Protein AF-A0AAN7ZF03-F1 (afdb_monomer)

Organism: NCBI:txid326684

Foldseek 3Di:
DPPLVVVLVVLVVVLVVLVVVLVVLVVVCVVPVPDPVSVVVNVVSVVVSVVSVVVSVVSVVVVVVVVVVVVVVVVVVVVVVVVVVVVVVVVVVVVVVVVVVVVVVVVVVVVVVVVVVVVVVVVVVVVVVVVVVVVVVVVVVVVVVVVVVVVVVVVVVVVVVVVVVVVVVVVVVVVVVVVVVVVVVVVVVVVVVVVVVVVVVVVVVVVVVVVVVVVVVVVVVVVVVVVVVVVVVVVVVVVVVVVVVVVVVVVVVVVVVVVVVVVVVVVVVVVVVPD

Radius of gyration: 109.65 Å; Cα contacts (8 Å, |Δi|>4): 26; chains: 1; bounding box: 181×33×308 Å

Sequence (275 aa):
MPDVSAELAELQAKVAQLQSQLAQARQAIAFNPSQSENDARLVWLKDEHHRAMQRFATQIINLGHDDMISEADRSMEKHRIFHAEAMREADERLAAAQDTIEEHRKFHAAAMKEADERLAMADDSMVEHRKFHVQAMREADERLAAAQGAIEEHRIFHAAAMKEADERLAAADDSMVEHRKFHIQAMREANERLAAAQGAIEEHRKFHAAAMKEADERLAVADDNMVEHRKFHVQAMREADKRLGRADDAIIEHRKFHTAAMNEADKRLANTVLA

Solvent-accessible surface area (backbone atoms only — not comparable to full-atom values): 14506 Å² total; per-residue (Å²): 126,82,60,64,68,59,55,49,52,52,40,52,51,49,37,54,51,38,52,51,52,47,53,52,50,54,53,50,44,75,74,54,79,89,48,73,68,58,55,55,51,49,52,49,45,51,53,52,36,51,51,41,47,52,52,44,54,51,50,53,53,51,51,54,50,53,52,52,51,53,49,50,53,55,48,52,51,53,52,50,52,52,50,52,52,52,50,52,53,50,52,52,52,49,51,53,51,50,52,53,52,50,52,51,50,52,50,52,52,52,53,50,52,54,50,53,52,52,50,52,53,49,52,53,51,51,50,52,53,49,52,52,52,54,50,53,51,51,54,49,52,52,51,50,52,51,52,51,51,54,52,49,54,52,49,53,52,51,53,52,53,51,53,53,49,52,53,51,49,52,54,49,53,53,50,51,54,51,53,51,51,52,50,54,49,54,52,50,53,50,52,51,53,49,51,52,50,50,50,53,51,51,51,53,50,52,52,51,52,52,53,51,51,54,51,52,53,52,49,53,53,51,52,53,51,51,52,51,52,50,52,51,52,52,51,53,49,53,50,49,52,53,51,48,52,52,49,52,50,51,50,51,50,50,48,51,52,50,51,52,52,47,54,49,50,51,51,52,52,56,58,65,75,74,113

Structure (mmCIF, N/CA/C/O backbone):
data_AF-A0AAN7ZF03-F1
#
_entry.id   AF-A0AAN7ZF0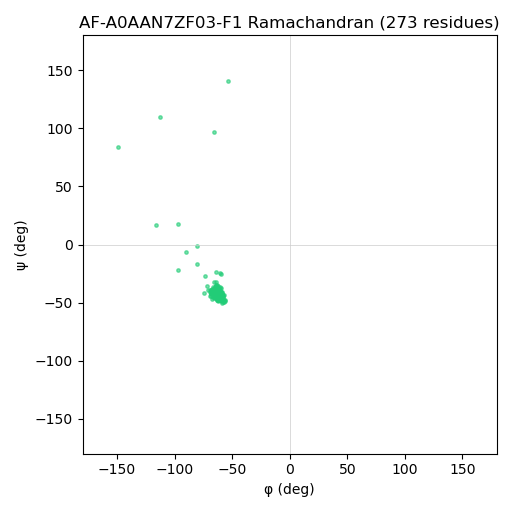3-F1
#
loop_
_atom_site.group_PDB
_atom_site.id
_atom_site.type_symbol
_atom_site.label_atom_id
_atom_site.label_alt_id
_atom_site.label_comp_id
_atom_site.label_asym_id
_atom_site.label_entity_id
_atom_site.label_seq_id
_atom_site.pdbx_PDB_ins_code
_atom_site.Cartn_x
_atom_site.Cartn_y
_atom_site.Cartn_z
_atom_site.occupancy
_atom_site.B_iso_or_equiv
_atom_site.auth_seq_id
_atom_site.auth_comp_id
_atom_site.auth_asym_id
_atom_site.auth_atom_id
_atom_site.pdbx_PDB_model_num
ATOM 1 N N . MET A 1 1 ? 69.363 9.059 -87.373 1.00 44.84 1 MET A N 1
ATOM 2 C CA . MET A 1 1 ? 68.789 8.883 -88.720 1.00 44.84 1 MET A CA 1
ATOM 3 C C . MET A 1 1 ? 69.494 9.873 -89.632 1.00 44.84 1 MET A C 1
ATOM 5 O O . MET A 1 1 ? 69.630 11.011 -89.192 1.00 44.84 1 MET A O 1
ATOM 9 N N . PRO A 1 2 ? 70.031 9.470 -90.798 1.00 50.59 2 PRO A N 1
ATOM 10 C CA . PRO A 1 2 ? 70.464 10.444 -91.801 1.00 50.59 2 PRO A CA 1
ATOM 11 C C . PRO A 1 2 ? 69.287 11.379 -92.098 1.00 50.59 2 PRO A C 1
ATOM 13 O O . PRO A 1 2 ? 68.138 10.942 -92.065 1.00 50.59 2 PRO A O 1
ATOM 16 N N . ASP A 1 3 ? 69.563 12.668 -92.270 1.00 69.25 3 ASP A N 1
ATOM 17 C CA . ASP A 1 3 ? 68.529 13.681 -92.459 1.00 69.25 3 ASP A CA 1
ATOM 18 C C . ASP A 1 3 ? 67.816 13.428 -93.796 1.00 69.25 3 ASP A C 1
ATOM 20 O O . ASP A 1 3 ? 68.314 13.775 -94.865 1.00 69.25 3 ASP A O 1
ATOM 24 N N . VAL A 1 4 ? 66.670 12.748 -93.736 1.00 68.75 4 VAL A N 1
ATOM 25 C CA . VAL A 1 4 ? 65.876 12.331 -94.903 1.00 68.75 4 VAL A CA 1
ATOM 26 C C . VAL A 1 4 ? 65.421 13.556 -95.717 1.00 68.75 4 VAL A C 1
ATOM 28 O O . VAL A 1 4 ? 65.241 13.467 -96.932 1.00 68.75 4 VAL A O 1
ATOM 31 N N . SER A 1 5 ? 65.332 14.729 -95.071 1.00 70.81 5 SER A N 1
ATOM 32 C CA . SER A 1 5 ? 65.124 16.031 -95.717 1.00 70.81 5 SER A CA 1
ATOM 33 C C . SER A 1 5 ? 66.336 16.466 -96.551 1.00 70.81 5 SER A C 1
ATOM 35 O O . SER A 1 5 ? 66.177 16.965 -97.667 1.00 70.81 5 SER A O 1
ATOM 37 N N . ALA A 1 6 ? 67.558 16.221 -96.067 1.00 79.44 6 ALA A N 1
ATOM 38 C CA . ALA A 1 6 ? 68.784 16.506 -96.812 1.00 79.44 6 ALA A CA 1
ATOM 39 C C . ALA A 1 6 ? 68.929 15.600 -98.048 1.00 79.44 6 ALA A C 1
ATOM 41 O O . ALA A 1 6 ? 69.305 16.078 -99.117 1.00 79.44 6 ALA A O 1
ATOM 42 N N . GLU A 1 7 ? 68.558 14.321 -97.937 1.00 81.69 7 GLU A N 1
ATOM 43 C CA . GLU A 1 7 ? 68.554 13.379 -99.067 1.00 81.69 7 GLU A CA 1
ATOM 44 C C . GLU A 1 7 ? 67.484 13.742 -100.118 1.00 81.69 7 GLU A C 1
ATOM 46 O O . GLU A 1 7 ? 67.738 13.690 -101.325 1.00 81.69 7 GLU A O 1
ATOM 51 N N . LEU A 1 8 ? 66.301 14.195 -99.681 1.00 83.69 8 LEU A N 1
ATOM 52 C CA . LEU A 1 8 ? 65.265 14.718 -100.577 1.00 83.69 8 LEU A CA 1
ATOM 53 C C . LEU A 1 8 ? 65.737 15.985 -101.312 1.00 83.69 8 LEU A C 1
ATOM 55 O O . LEU A 1 8 ? 65.521 16.108 -102.521 1.00 83.69 8 LEU A O 1
ATOM 59 N N . ALA A 1 9 ? 66.406 16.903 -100.608 1.00 85.00 9 ALA A N 1
ATOM 60 C CA . ALA A 1 9 ? 66.967 18.119 -101.192 1.00 85.00 9 ALA A CA 1
ATOM 61 C C . ALA A 1 9 ? 68.057 17.809 -102.235 1.00 85.00 9 ALA A C 1
ATOM 63 O O . ALA A 1 9 ? 68.102 18.438 -103.297 1.00 85.00 9 ALA A O 1
ATOM 64 N N . GLU A 1 10 ? 68.894 16.799 -101.983 1.00 88.00 10 GLU A N 1
ATOM 65 C CA . GLU A 1 10 ? 69.904 16.324 -102.934 1.00 88.00 10 GLU A CA 1
ATOM 66 C C . GLU A 1 10 ? 69.262 15.700 -104.186 1.00 88.00 10 GLU A C 1
ATOM 68 O O . GLU A 1 10 ? 69.645 16.018 -105.317 1.00 88.00 10 GLU A O 1
ATOM 73 N N . LEU A 1 11 ? 68.225 14.870 -104.014 1.00 87.88 11 LEU A N 1
ATOM 74 C CA . LEU A 1 11 ? 67.462 14.297 -105.127 1.00 87.88 11 LEU A CA 1
ATOM 75 C C . LEU A 1 11 ? 66.744 15.375 -105.951 1.00 87.88 11 LEU A C 1
ATOM 77 O O . LEU A 1 11 ? 66.758 15.305 -107.182 1.00 87.88 11 LEU A O 1
ATOM 81 N N . GLN A 1 12 ? 66.176 16.395 -105.304 1.00 89.06 12 GLN A N 1
ATOM 82 C CA . GLN A 1 12 ? 65.554 17.537 -105.977 1.00 89.06 12 GLN A CA 1
ATOM 83 C C . GLN A 1 12 ? 66.572 18.312 -106.823 1.00 89.06 12 GLN A C 1
ATOM 85 O O . GLN A 1 12 ? 66.312 18.614 -107.992 1.00 89.06 12 GLN A O 1
ATOM 90 N N . ALA A 1 13 ? 67.750 18.596 -106.259 1.00 88.69 13 ALA A N 1
ATOM 91 C CA . ALA A 1 13 ? 68.836 19.259 -106.972 1.00 88.69 13 ALA A CA 1
ATOM 92 C C . ALA A 1 13 ? 69.308 18.427 -108.177 1.00 88.69 13 ALA A C 1
ATOM 94 O O . ALA A 1 13 ? 69.491 18.966 -109.272 1.00 88.69 13 ALA A O 1
ATOM 95 N N . LYS A 1 14 ? 69.423 17.103 -108.014 1.00 89.62 14 LYS A N 1
ATOM 96 C CA . LYS A 1 14 ? 69.810 16.177 -109.086 1.00 89.62 14 LYS A CA 1
ATOM 97 C C . LYS A 1 14 ? 68.769 16.108 -110.206 1.00 89.62 14 LYS A C 1
ATOM 99 O O . LYS A 1 14 ? 69.134 16.138 -111.382 1.00 89.62 14 LYS A O 1
ATOM 104 N N . VAL A 1 15 ? 67.478 16.063 -109.872 1.00 89.44 15 VAL A N 1
ATOM 105 C CA . VAL A 1 15 ? 66.379 16.130 -110.851 1.00 89.44 15 VAL A CA 1
ATOM 106 C C . VAL A 1 15 ? 66.451 17.431 -111.654 1.00 89.44 15 VAL A C 1
ATOM 108 O O . VAL A 1 15 ? 66.411 17.383 -112.887 1.00 89.44 15 VAL A O 1
ATOM 111 N N . ALA A 1 16 ? 66.622 18.574 -110.980 1.00 88.25 16 ALA A N 1
ATOM 112 C CA . ALA A 1 16 ? 66.722 19.886 -111.621 1.00 88.25 16 ALA A CA 1
ATOM 113 C C . ALA A 1 16 ? 67.960 20.000 -112.531 1.00 88.25 16 ALA A C 1
ATOM 115 O O . ALA A 1 16 ? 67.874 20.510 -113.653 1.00 88.25 16 ALA A O 1
ATOM 116 N N . GLN A 1 17 ? 69.104 19.466 -112.093 1.00 90.56 17 GLN A N 1
ATOM 117 C CA . GLN A 1 17 ? 70.330 19.418 -112.888 1.00 90.56 17 GLN A CA 1
ATOM 118 C C . GLN A 1 17 ? 70.155 18.561 -114.151 1.00 90.56 17 GLN A C 1
ATOM 120 O O . GLN A 1 17 ? 70.493 19.014 -115.246 1.00 90.56 17 GLN A O 1
ATOM 125 N N . LEU A 1 18 ? 69.594 17.353 -114.025 1.00 89.75 18 LEU A N 1
ATOM 126 C CA . LEU A 1 18 ? 69.333 16.460 -115.161 1.00 89.75 18 LEU A CA 1
ATOM 127 C C . LEU A 1 18 ? 68.320 17.064 -116.141 1.00 89.75 18 LEU A C 1
ATOM 129 O O . LEU A 1 18 ? 68.470 16.911 -117.351 1.00 89.75 18 LEU A O 1
ATOM 133 N N . GLN A 1 19 ? 67.325 17.803 -115.645 1.00 89.00 19 GLN A N 1
ATOM 134 C CA . GLN A 1 19 ? 66.365 18.523 -116.482 1.00 89.00 19 GLN A CA 1
ATOM 135 C C . GLN A 1 19 ? 67.037 19.643 -117.294 1.00 89.00 19 GLN A C 1
ATOM 137 O O . GLN A 1 19 ? 66.767 19.787 -118.489 1.00 89.00 19 GLN A O 1
ATOM 142 N N . SER A 1 20 ? 67.957 20.391 -116.677 1.00 87.94 20 SER A N 1
ATOM 143 C CA . SER A 1 20 ? 68.773 21.402 -117.362 1.00 87.94 20 SER A CA 1
ATOM 144 C C . SER A 1 20 ? 69.688 20.774 -118.424 1.00 87.94 20 SER A C 1
ATOM 146 O O . SER A 1 20 ? 69.716 21.222 -119.572 1.00 87.94 20 SER A O 1
ATOM 148 N N . GLN A 1 21 ? 70.359 19.664 -118.094 1.00 86.88 21 GLN A N 1
ATOM 149 C CA . GLN A 1 21 ? 71.203 18.916 -119.035 1.00 86.88 21 GLN A CA 1
ATOM 150 C C . GLN A 1 21 ? 70.402 18.326 -120.205 1.00 86.88 21 GLN A C 1
ATOM 152 O O . GLN A 1 21 ? 70.861 18.366 -121.345 1.00 86.88 21 GLN A O 1
ATOM 157 N N . LEU A 1 22 ? 69.186 17.827 -119.957 1.00 85.94 22 LEU A N 1
ATOM 158 C CA . LEU A 1 22 ? 68.259 17.383 -121.000 1.00 85.94 22 LEU A CA 1
ATOM 159 C C . LEU A 1 22 ? 67.862 18.523 -121.942 1.00 85.94 22 LEU A C 1
ATOM 161 O O . LEU A 1 22 ? 67.807 18.315 -123.154 1.00 85.94 22 LEU A O 1
ATOM 165 N N . ALA A 1 23 ? 67.582 19.717 -121.412 1.00 83.25 23 ALA A N 1
ATOM 166 C CA . ALA A 1 23 ? 67.243 20.884 -122.223 1.00 83.25 23 ALA A CA 1
ATOM 167 C C . ALA A 1 23 ? 68.417 21.307 -123.124 1.00 83.25 23 ALA A C 1
ATOM 169 O O . ALA A 1 23 ? 68.223 21.523 -124.320 1.00 83.25 23 ALA A O 1
ATOM 170 N N . GLN A 1 24 ? 69.636 21.330 -122.577 1.00 83.56 24 GLN A N 1
ATOM 171 C CA . GLN A 1 24 ? 70.860 21.622 -123.330 1.00 83.56 24 GLN A CA 1
ATOM 172 C C . GLN A 1 24 ? 71.151 20.557 -124.399 1.00 83.56 24 GLN A C 1
ATOM 174 O O . GLN A 1 24 ? 71.449 20.897 -125.542 1.00 83.56 24 GLN A O 1
ATOM 179 N N . ALA A 1 25 ? 71.004 19.267 -124.074 1.00 81.25 25 ALA A N 1
ATOM 180 C CA . ALA A 1 25 ? 71.202 18.173 -125.028 1.00 81.25 25 ALA A CA 1
ATOM 181 C C . ALA A 1 25 ? 70.180 18.212 -126.180 1.00 81.25 25 ALA A C 1
ATOM 183 O O . ALA A 1 25 ? 70.544 17.994 -127.335 1.00 81.25 25 ALA A O 1
ATOM 184 N N . ARG A 1 26 ? 68.914 18.559 -125.897 1.00 80.88 26 ARG A N 1
ATOM 185 C CA . ARG A 1 26 ? 67.884 18.775 -126.933 1.00 80.88 26 ARG A CA 1
ATOM 186 C C . ARG A 1 26 ? 68.234 19.941 -127.861 1.00 80.88 26 ARG A C 1
ATOM 188 O O . ARG A 1 26 ? 68.025 19.830 -129.064 1.00 80.88 26 ARG A O 1
ATOM 195 N N . GLN A 1 27 ? 68.780 21.033 -127.323 1.00 78.88 27 GLN A N 1
ATOM 196 C CA . GLN A 1 27 ? 69.243 22.172 -128.124 1.00 78.88 27 GLN A CA 1
ATOM 197 C C . GLN A 1 27 ? 70.458 21.813 -128.994 1.00 78.88 27 GLN A 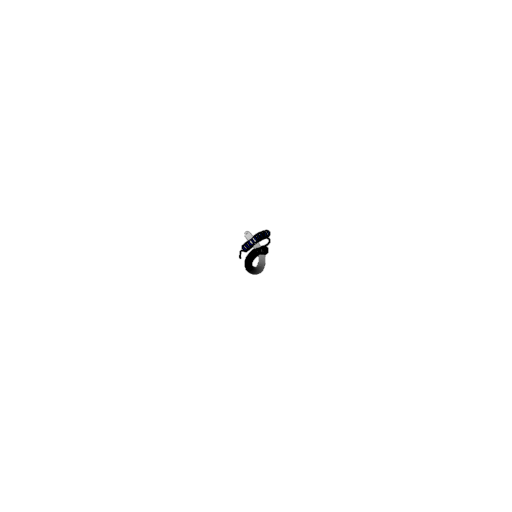C 1
ATOM 199 O O . GLN A 1 27 ? 70.507 22.205 -130.156 1.00 78.88 27 GLN A O 1
ATOM 204 N N . ALA A 1 28 ? 71.403 21.028 -128.468 1.00 72.31 28 ALA A N 1
ATOM 205 C CA . ALA A 1 28 ? 72.584 20.582 -129.209 1.00 72.31 28 ALA A CA 1
ATOM 206 C C . ALA A 1 28 ? 72.229 19.663 -130.396 1.00 72.31 28 ALA A C 1
ATOM 208 O O . ALA A 1 28 ? 72.758 19.843 -131.491 1.00 72.31 28 ALA A O 1
ATOM 209 N N . ILE A 1 29 ? 71.282 18.734 -130.212 1.00 70.69 29 ILE A N 1
ATOM 210 C CA . ILE A 1 29 ? 70.780 17.853 -131.285 1.00 70.69 29 ILE A CA 1
ATOM 211 C C . ILE A 1 29 ? 70.052 18.650 -132.374 1.00 70.69 29 ILE A C 1
ATOM 213 O O . ILE A 1 29 ? 70.214 18.359 -133.556 1.00 70.69 29 ILE A O 1
ATOM 217 N N . ALA A 1 30 ? 69.303 19.694 -131.999 1.00 67.25 30 ALA A N 1
ATOM 218 C CA . ALA A 1 30 ? 68.626 20.570 -132.957 1.00 67.25 30 ALA A CA 1
ATOM 219 C C . ALA A 1 30 ? 69.600 21.345 -133.870 1.00 67.25 30 ALA A C 1
ATOM 221 O O . ALA A 1 30 ? 69.212 21.745 -134.965 1.00 67.25 30 ALA A O 1
ATOM 222 N N . PHE A 1 31 ? 70.850 21.547 -133.437 1.00 63.62 31 PHE A N 1
ATOM 223 C CA . PHE A 1 31 ? 71.873 22.290 -134.180 1.00 63.62 31 PHE A CA 1
ATOM 224 C C . PHE A 1 31 ? 72.833 21.398 -134.986 1.00 63.62 31 PHE A C 1
ATOM 226 O O . PHE A 1 31 ? 73.453 21.889 -135.928 1.00 63.62 31 PHE A O 1
ATOM 233 N N . ASN A 1 32 ? 72.980 20.110 -134.644 1.00 61.69 32 ASN A N 1
ATOM 234 C CA . ASN A 1 32 ? 73.886 19.195 -135.348 1.00 61.69 32 ASN A CA 1
ATOM 235 C C . ASN A 1 32 ? 73.377 17.729 -135.333 1.00 61.69 32 ASN A C 1
ATOM 237 O O . ASN A 1 32 ? 73.773 16.939 -134.471 1.00 61.69 32 ASN A O 1
ATOM 241 N N . PRO A 1 33 ? 72.483 17.351 -136.269 1.00 60.50 33 PRO A N 1
ATOM 242 C CA . PRO A 1 33 ? 71.716 16.103 -136.191 1.00 60.50 33 PRO A CA 1
ATOM 243 C C . PRO A 1 33 ? 72.453 14.827 -136.649 1.00 60.50 33 PRO A C 1
ATOM 245 O O . PRO A 1 33 ? 71.875 13.748 -136.597 1.00 60.50 33 PRO A O 1
ATOM 248 N N . SER A 1 34 ? 73.710 14.896 -137.101 1.00 56.34 34 SER A N 1
ATOM 249 C CA . SER A 1 34 ? 74.420 13.752 -137.708 1.00 56.34 34 SER A CA 1
ATOM 250 C C . SER A 1 34 ? 75.353 12.968 -136.764 1.00 56.34 34 SER A C 1
ATOM 252 O O . SER A 1 34 ? 76.212 12.227 -137.239 1.00 56.34 34 SER A O 1
ATOM 254 N N . GLN A 1 35 ? 75.220 13.109 -135.439 1.00 61.19 35 GLN A N 1
ATOM 255 C CA . GLN A 1 35 ? 76.054 12.399 -134.454 1.00 61.19 35 GLN A CA 1
ATOM 256 C C . GLN A 1 35 ? 75.246 11.377 -133.638 1.00 61.19 35 GLN A C 1
ATOM 258 O O . GLN A 1 35 ? 74.482 11.753 -132.754 1.00 61.19 35 GLN A O 1
ATOM 263 N N . SER A 1 36 ? 75.488 10.079 -133.869 1.00 59.44 36 SER A N 1
ATOM 264 C CA . SER A 1 36 ? 74.856 8.977 -133.110 1.00 59.44 36 SER A CA 1
ATOM 265 C C . SER A 1 36 ? 75.146 9.015 -131.599 1.00 59.44 36 SER A C 1
ATOM 267 O O . SER A 1 36 ? 74.338 8.559 -130.790 1.00 59.44 36 SER A O 1
ATOM 269 N N . GLU A 1 37 ? 76.269 9.620 -131.198 1.00 62.50 37 GLU A N 1
ATOM 270 C CA . GLU A 1 37 ? 76.637 9.823 -129.792 1.00 62.50 37 GLU A CA 1
ATOM 271 C C . GLU A 1 37 ? 75.680 10.782 -129.066 1.00 62.50 37 GLU A C 1
ATOM 273 O O . GLU A 1 37 ? 75.410 10.601 -127.875 1.00 62.50 37 GLU A O 1
ATOM 278 N N . ASN A 1 38 ? 75.113 11.768 -129.773 1.00 69.19 38 ASN A N 1
ATOM 279 C CA . ASN A 1 38 ? 74.166 12.712 -129.178 1.00 69.19 38 ASN A CA 1
ATOM 280 C C . ASN A 1 38 ? 72.815 12.042 -128.887 1.00 69.19 38 ASN A C 1
ATOM 282 O O . ASN A 1 38 ? 72.218 12.305 -127.839 1.00 69.19 38 ASN A O 1
ATOM 286 N N . ASP A 1 39 ? 72.379 11.112 -129.739 1.00 71.31 39 ASP A N 1
ATOM 287 C CA . ASP A 1 39 ? 71.146 10.347 -129.532 1.00 71.31 39 ASP A CA 1
ATOM 288 C C . ASP A 1 39 ? 71.263 9.381 -128.345 1.00 71.31 39 ASP A C 1
ATOM 290 O O . ASP A 1 39 ? 70.381 9.351 -127.481 1.00 71.31 39 ASP A O 1
ATOM 294 N N . ALA A 1 40 ? 72.380 8.653 -128.229 1.00 78.19 40 ALA A N 1
ATOM 295 C CA . ALA A 1 40 ? 72.634 7.762 -127.093 1.00 78.19 40 ALA A CA 1
ATOM 296 C C . ALA A 1 40 ? 72.691 8.530 -125.759 1.00 78.19 40 ALA A C 1
ATOM 298 O O . ALA A 1 40 ? 72.112 8.101 -124.755 1.00 78.19 40 ALA A O 1
ATOM 299 N N . ARG A 1 41 ? 73.327 9.710 -125.756 1.00 80.62 41 ARG A N 1
ATOM 300 C CA . ARG A 1 41 ? 73.392 10.590 -124.581 1.00 80.62 41 ARG A CA 1
ATOM 301 C C . ARG A 1 41 ? 72.017 11.127 -124.188 1.00 80.62 41 ARG A C 1
ATOM 303 O O . ARG A 1 41 ? 71.722 11.216 -122.996 1.00 80.62 41 ARG A O 1
ATOM 310 N N . LEU A 1 42 ? 71.165 11.463 -125.158 1.00 81.88 42 LEU A N 1
ATOM 311 C CA . LEU A 1 42 ? 69.802 11.924 -124.893 1.00 81.88 42 LEU A CA 1
ATOM 312 C C . LEU A 1 42 ? 68.927 10.813 -124.298 1.00 81.88 42 LEU A C 1
ATOM 314 O O . LEU A 1 42 ? 68.157 11.088 -123.377 1.00 81.88 42 LEU A O 1
ATOM 318 N N . VAL A 1 43 ? 69.034 9.581 -124.803 1.00 84.44 43 VAL A N 1
ATOM 319 C CA . VAL A 1 43 ? 68.308 8.420 -124.257 1.00 84.44 43 VAL A CA 1
ATOM 320 C C . VAL A 1 43 ? 68.743 8.151 -122.817 1.00 84.44 43 VAL A C 1
ATOM 322 O O . VAL A 1 43 ? 67.892 8.078 -121.934 1.00 84.44 43 VAL A O 1
ATOM 325 N N . TRP A 1 44 ? 70.052 8.125 -122.550 1.00 89.00 44 TRP A N 1
ATOM 326 C CA . TRP A 1 44 ? 70.570 7.933 -121.193 1.00 89.00 44 TRP A CA 1
ATOM 327 C C . TRP A 1 44 ? 70.111 9.036 -120.229 1.00 89.00 44 TRP A C 1
ATOM 329 O O . TRP A 1 44 ? 69.643 8.741 -119.133 1.00 89.00 44 TRP A O 1
ATOM 339 N N . LEU A 1 45 ? 70.173 10.307 -120.646 1.00 87.38 45 LEU A N 1
ATOM 340 C CA . LEU A 1 45 ? 69.706 11.434 -119.831 1.00 87.38 45 LEU A CA 1
ATOM 341 C C . LEU A 1 45 ? 68.201 11.355 -119.533 1.00 87.38 45 LEU A C 1
ATOM 343 O O . LEU A 1 45 ? 67.779 11.739 -118.444 1.00 87.38 45 LEU A O 1
ATOM 347 N N . LYS A 1 46 ? 67.381 10.867 -120.477 1.00 86.06 46 LYS A N 1
ATOM 348 C CA . LYS A 1 46 ? 65.939 10.666 -120.259 1.00 86.06 46 LYS A CA 1
ATOM 349 C C . LYS A 1 46 ? 65.687 9.559 -119.242 1.00 86.06 46 LYS A C 1
ATOM 351 O O . LYS A 1 46 ? 64.897 9.773 -118.324 1.00 86.06 46 LYS A O 1
ATOM 356 N N . ASP A 1 47 ? 66.370 8.428 -119.381 1.00 89.00 47 ASP A N 1
ATOM 357 C CA . ASP A 1 47 ? 66.240 7.297 -118.461 1.00 89.00 47 ASP A CA 1
ATOM 358 C C . ASP A 1 47 ? 66.720 7.661 -117.054 1.00 89.00 47 ASP A C 1
ATOM 360 O O . ASP A 1 47 ? 66.039 7.368 -116.071 1.00 89.00 47 ASP A O 1
ATOM 364 N N . GLU A 1 48 ? 67.855 8.354 -116.936 1.00 90.31 48 GLU A N 1
ATOM 365 C CA . GLU A 1 48 ? 68.403 8.765 -115.643 1.00 90.31 48 GLU A CA 1
ATOM 366 C C . GLU A 1 48 ? 67.540 9.849 -114.981 1.00 90.31 48 GLU A C 1
ATOM 368 O O . GLU A 1 48 ? 67.278 9.775 -113.781 1.00 90.31 48 GLU A O 1
ATOM 373 N N . HIS A 1 49 ? 67.013 10.810 -115.750 1.00 89.31 49 HIS A N 1
ATOM 374 C CA . HIS A 1 49 ? 66.037 11.774 -115.236 1.00 89.31 49 HIS A CA 1
ATOM 375 C C . HIS A 1 49 ? 64.750 11.082 -114.773 1.00 89.31 49 HIS A C 1
ATOM 377 O O . HIS A 1 49 ? 64.232 11.406 -113.706 1.00 89.31 49 HIS A O 1
ATOM 383 N N . HIS A 1 50 ? 64.257 10.094 -115.524 1.00 88.69 50 HIS A N 1
ATOM 384 C CA . HIS A 1 50 ? 63.078 9.326 -115.136 1.00 88.69 50 HIS A CA 1
ATOM 385 C C . HIS A 1 50 ? 63.315 8.528 -113.846 1.00 88.69 50 HIS A C 1
ATOM 387 O O . HIS A 1 50 ? 62.491 8.581 -112.934 1.00 88.69 50 HIS A O 1
ATOM 393 N N . ARG A 1 51 ? 64.468 7.858 -113.711 1.00 89.56 51 ARG A N 1
ATOM 394 C CA . ARG A 1 51 ? 64.859 7.154 -112.477 1.00 89.56 51 ARG A CA 1
ATOM 395 C C . ARG A 1 51 ? 65.008 8.107 -111.293 1.00 89.56 51 ARG A C 1
ATOM 397 O O . ARG A 1 51 ? 64.548 7.788 -110.200 1.00 89.56 51 ARG A O 1
ATOM 404 N N . ALA A 1 52 ? 65.625 9.271 -111.497 1.00 87.56 52 ALA A N 1
ATOM 405 C CA . ALA A 1 52 ? 65.769 10.286 -110.458 1.00 87.56 52 ALA A CA 1
ATOM 406 C C . ALA A 1 52 ? 64.401 10.819 -109.999 1.00 87.56 52 ALA A C 1
ATOM 408 O O . ALA A 1 52 ? 64.155 10.906 -108.800 1.00 87.56 52 ALA A O 1
ATOM 409 N N . MET A 1 53 ? 63.484 11.080 -110.936 1.00 87.81 53 MET A N 1
ATOM 410 C CA . MET A 1 53 ? 62.104 11.481 -110.643 1.00 87.81 53 MET A CA 1
ATOM 411 C C . MET A 1 53 ? 61.326 10.405 -109.880 1.00 87.81 53 MET A C 1
ATOM 413 O O . MET A 1 53 ? 60.633 10.725 -108.920 1.00 87.81 53 MET A O 1
ATOM 417 N N . GLN A 1 54 ? 61.453 9.130 -110.263 1.00 89.12 54 GLN A N 1
ATOM 418 C CA . GLN A 1 54 ? 60.809 8.024 -109.545 1.00 89.12 54 GLN A CA 1
ATOM 419 C C . GLN A 1 54 ? 61.329 7.890 -108.109 1.00 89.12 54 GLN A C 1
ATOM 421 O O . GLN A 1 54 ? 60.538 7.708 -107.182 1.00 89.12 54 GLN A O 1
ATOM 426 N N . ARG A 1 55 ? 62.647 8.018 -107.907 1.00 87.81 55 ARG A N 1
ATOM 427 C CA . ARG A 1 55 ? 63.249 8.007 -106.565 1.00 87.81 55 ARG A CA 1
ATOM 428 C C . ARG A 1 55 ? 62.773 9.187 -105.729 1.00 87.81 55 ARG A C 1
ATOM 430 O O . ARG A 1 55 ? 62.359 8.984 -104.597 1.00 87.81 55 ARG A O 1
ATOM 437 N N . PHE A 1 56 ? 62.754 10.387 -106.307 1.00 86.69 56 PHE A N 1
ATOM 438 C CA . PHE A 1 56 ? 62.239 11.584 -105.647 1.00 86.69 56 PHE A CA 1
ATOM 439 C C . PHE A 1 56 ? 60.764 11.426 -105.238 1.00 86.69 56 PHE A C 1
ATOM 441 O O . PHE A 1 56 ? 60.419 11.669 -104.086 1.00 86.69 56 PHE A O 1
ATOM 448 N N . ALA A 1 57 ? 59.906 10.928 -106.134 1.00 85.81 57 ALA A N 1
ATOM 449 C CA . ALA A 1 57 ? 58.495 10.676 -105.835 1.00 85.81 57 ALA A CA 1
ATOM 450 C C . ALA A 1 57 ? 58.302 9.625 -104.728 1.00 85.81 57 ALA A C 1
ATOM 452 O O . ALA A 1 57 ? 57.474 9.809 -103.839 1.00 85.81 57 ALA A O 1
ATOM 453 N N . THR A 1 58 ? 59.092 8.549 -104.747 1.00 87.00 58 THR A N 1
ATOM 454 C CA . THR A 1 58 ? 59.051 7.507 -103.706 1.00 87.00 58 THR A CA 1
ATOM 455 C C . THR A 1 58 ? 59.491 8.064 -102.352 1.00 87.00 58 THR A C 1
ATOM 457 O O . THR A 1 58 ? 58.859 7.781 -101.339 1.00 87.00 58 THR A O 1
ATOM 460 N N . GLN A 1 59 ? 60.525 8.909 -102.335 1.00 85.00 59 GLN A N 1
ATOM 461 C CA . GLN A 1 59 ? 61.025 9.527 -101.109 1.00 85.00 59 GLN A CA 1
ATOM 462 C C . GLN A 1 59 ? 60.000 10.479 -100.480 1.00 85.00 59 GLN A C 1
ATOM 464 O O . GLN A 1 59 ? 59.833 10.468 -99.265 1.00 85.00 59 GLN A O 1
ATOM 469 N N . ILE A 1 60 ? 59.266 11.249 -101.294 1.00 84.19 60 ILE A N 1
ATOM 470 C CA . ILE A 1 60 ? 58.158 12.095 -100.815 1.00 84.19 60 ILE A CA 1
ATOM 471 C C . ILE A 1 60 ? 57.061 11.247 -100.163 1.00 84.19 60 ILE A C 1
ATOM 473 O O . ILE A 1 60 ? 56.566 11.600 -99.096 1.00 84.19 60 ILE A O 1
ATOM 477 N N . ILE A 1 61 ? 56.682 10.128 -100.788 1.00 85.38 61 ILE A N 1
ATOM 478 C CA . ILE A 1 61 ? 55.653 9.225 -100.251 1.00 85.38 61 ILE A CA 1
ATOM 479 C C . ILE A 1 61 ? 56.109 8.614 -98.920 1.00 85.38 61 ILE A C 1
ATOM 481 O O . ILE A 1 61 ? 55.333 8.584 -97.968 1.00 85.38 61 ILE A O 1
ATOM 485 N N . ASN A 1 62 ? 57.364 8.168 -98.834 1.00 85.69 62 ASN A N 1
ATOM 486 C CA . ASN A 1 62 ? 57.920 7.592 -97.610 1.00 85.69 62 ASN A CA 1
ATOM 487 C C . ASN A 1 62 ? 57.976 8.615 -96.469 1.00 85.69 62 ASN A C 1
ATOM 489 O O . ASN A 1 62 ? 57.535 8.300 -95.371 1.00 85.69 62 ASN A O 1
ATOM 493 N N . LEU A 1 63 ? 58.416 9.848 -96.741 1.00 84.31 63 LEU A N 1
ATOM 494 C CA . LEU A 1 63 ? 58.385 10.941 -95.763 1.00 84.31 63 LEU A CA 1
ATOM 495 C C . LEU A 1 63 ? 56.962 11.222 -95.261 1.00 84.31 63 LEU A C 1
ATOM 497 O O . LEU A 1 63 ? 56.752 11.357 -94.061 1.00 84.31 63 LEU A O 1
ATOM 501 N N . GLY A 1 64 ? 55.973 11.237 -96.161 1.00 85.38 64 GLY A N 1
ATOM 502 C CA . GLY A 1 64 ? 54.568 11.393 -95.779 1.00 85.38 64 GLY A CA 1
ATOM 503 C C . GLY A 1 64 ? 54.057 10.258 -94.883 1.00 85.38 64 GLY A C 1
ATOM 504 O O . GLY A 1 64 ? 53.321 10.512 -93.932 1.00 85.38 64 GLY A O 1
ATOM 505 N N . HIS A 1 65 ? 54.465 9.012 -95.142 1.00 86.81 65 HIS A N 1
ATOM 506 C CA . HIS A 1 65 ? 54.133 7.881 -94.272 1.00 86.81 65 HIS A CA 1
ATOM 507 C C . HIS A 1 65 ? 54.841 7.958 -92.915 1.00 86.81 65 HIS A C 1
ATOM 509 O O . HIS A 1 65 ? 54.197 7.721 -91.895 1.00 86.81 65 HIS A O 1
ATOM 515 N N . ASP A 1 66 ? 56.125 8.317 -92.884 1.00 86.19 66 ASP A N 1
ATOM 516 C CA . ASP A 1 66 ? 56.900 8.450 -91.647 1.00 86.19 66 ASP A CA 1
ATOM 517 C C . ASP A 1 66 ? 56.343 9.570 -90.751 1.00 86.19 66 ASP A C 1
ATOM 519 O O . ASP A 1 66 ? 56.228 9.392 -89.534 1.00 86.19 66 ASP A O 1
ATOM 523 N N . ASP A 1 67 ? 55.917 10.692 -91.343 1.00 87.06 67 ASP A N 1
ATOM 524 C CA . ASP A 1 67 ? 55.243 11.785 -90.635 1.00 87.06 67 ASP A CA 1
ATOM 525 C C . ASP A 1 67 ? 53.895 11.332 -90.052 1.00 87.06 67 ASP A C 1
ATOM 527 O O . ASP A 1 67 ? 53.610 11.585 -88.876 1.00 87.06 67 ASP A O 1
ATOM 531 N N . MET A 1 68 ? 53.088 10.605 -90.836 1.00 86.38 68 MET A N 1
ATOM 532 C CA . MET A 1 68 ? 51.804 10.055 -90.381 1.00 86.38 68 MET A CA 1
ATOM 533 C C . MET A 1 68 ? 51.972 9.037 -89.247 1.00 86.38 68 MET A C 1
ATOM 535 O O 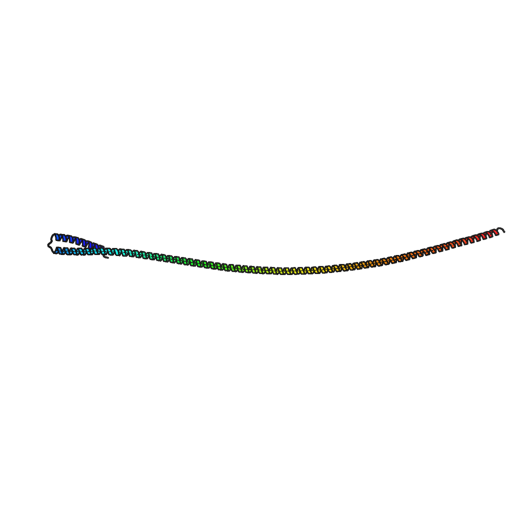. MET A 1 68 ? 51.226 9.083 -88.268 1.00 86.38 68 MET A O 1
ATOM 539 N N . ILE A 1 69 ? 52.952 8.133 -89.347 1.00 89.75 69 ILE A N 1
ATOM 540 C CA . ILE A 1 69 ? 53.271 7.161 -88.290 1.00 89.75 69 ILE A CA 1
ATOM 541 C C . ILE A 1 69 ? 53.725 7.902 -87.028 1.00 89.75 69 ILE A C 1
ATOM 543 O O . ILE A 1 69 ? 53.223 7.633 -85.939 1.00 89.75 69 ILE A O 1
ATOM 547 N N . SER A 1 70 ? 54.591 8.907 -87.174 1.00 89.62 70 SER A N 1
ATOM 548 C CA . SER A 1 70 ? 55.079 9.716 -86.051 1.00 89.62 70 SER A CA 1
ATOM 549 C C . SER A 1 70 ? 53.970 10.523 -85.365 1.00 89.62 70 SER A C 1
ATOM 551 O O . SER A 1 70 ? 54.041 10.805 -84.165 1.00 89.62 70 SER A O 1
ATOM 553 N N . GLU A 1 71 ? 52.949 10.964 -86.099 1.00 91.00 71 GLU A N 1
ATOM 554 C CA . GLU A 1 71 ? 51.770 11.614 -85.521 1.00 91.00 71 GLU A CA 1
ATOM 555 C C . GLU A 1 71 ? 50.846 10.611 -84.818 1.00 91.00 71 GLU A C 1
ATOM 557 O O . GLU A 1 71 ? 50.389 10.883 -83.703 1.00 91.00 71 GLU A O 1
ATOM 562 N N . ALA A 1 72 ? 50.634 9.434 -85.412 1.00 91.00 72 ALA A N 1
ATOM 563 C CA . ALA A 1 72 ? 49.869 8.353 -84.800 1.00 91.00 72 ALA A CA 1
ATOM 564 C C . ALA A 1 72 ? 50.508 7.881 -83.484 1.00 91.00 72 ALA A C 1
ATOM 566 O O . ALA A 1 72 ? 49.808 7.785 -82.476 1.00 91.00 72 ALA A O 1
ATOM 567 N N . ASP A 1 73 ? 51.828 7.688 -83.450 1.00 93.25 73 ASP A N 1
ATOM 568 C CA . ASP A 1 73 ? 52.566 7.303 -82.242 1.00 93.25 73 ASP A CA 1
ATOM 569 C C . ASP A 1 73 ? 52.463 8.373 -81.149 1.00 93.25 73 ASP A C 1
ATOM 571 O O . ASP A 1 73 ? 52.177 8.059 -79.992 1.00 93.25 73 ASP A O 1
ATOM 575 N N . ARG A 1 74 ? 52.598 9.659 -81.507 1.00 93.31 74 ARG A N 1
ATOM 576 C CA . ARG A 1 74 ? 52.395 10.772 -80.561 1.00 93.31 74 ARG A CA 1
ATOM 577 C C . ARG A 1 74 ? 50.966 10.823 -80.024 1.00 93.31 74 ARG A C 1
ATOM 579 O O . ARG A 1 74 ? 50.771 11.148 -78.853 1.00 93.31 74 ARG A O 1
ATOM 586 N N . SER A 1 75 ? 49.968 10.536 -80.856 1.00 92.75 75 SER A N 1
ATOM 587 C CA . SER A 1 75 ? 48.564 10.494 -80.434 1.00 92.75 75 SER A CA 1
ATOM 588 C C . SER A 1 75 ? 48.299 9.305 -79.505 1.00 92.75 75 SER A C 1
ATOM 590 O O . SER A 1 75 ? 47.712 9.470 -78.436 1.00 92.75 75 SER A O 1
ATOM 592 N N . MET A 1 76 ? 48.816 8.122 -79.845 1.00 94.31 76 MET A N 1
ATOM 593 C CA . MET A 1 76 ? 48.718 6.921 -79.012 1.00 94.31 76 MET A CA 1
ATOM 594 C C . MET A 1 76 ? 49.401 7.101 -77.658 1.00 94.31 76 MET A C 1
ATOM 596 O O . MET A 1 76 ? 48.848 6.683 -76.641 1.00 94.31 76 MET A O 1
ATOM 600 N N . GLU A 1 77 ? 50.556 7.764 -77.617 1.00 94.44 77 GLU A N 1
ATOM 601 C CA . GLU A 1 77 ? 51.238 8.067 -76.360 1.00 94.44 77 GLU A CA 1
ATOM 602 C C . GLU A 1 77 ? 50.410 9.012 -75.480 1.00 94.44 77 GLU A C 1
ATOM 604 O O . GLU A 1 77 ? 50.217 8.746 -74.295 1.00 94.44 77 GLU A O 1
ATOM 609 N N . LYS A 1 78 ? 49.800 10.054 -76.062 1.00 93.94 78 LYS A N 1
ATOM 610 C CA . LYS A 1 78 ? 48.857 10.917 -75.330 1.00 93.94 78 LYS A CA 1
ATOM 611 C C . LYS A 1 78 ? 47.662 10.132 -74.786 1.00 93.94 78 LYS A C 1
ATOM 613 O O . LYS A 1 78 ? 47.271 10.339 -73.640 1.00 93.94 78 LYS A O 1
ATOM 618 N N . HIS A 1 79 ? 47.094 9.221 -75.577 1.00 93.62 79 HIS A N 1
ATOM 619 C CA . HIS A 1 79 ? 45.988 8.372 -75.131 1.00 93.62 79 HIS A CA 1
ATOM 620 C C . HIS A 1 79 ? 46.390 7.431 -73.991 1.00 93.62 79 HIS A C 1
ATOM 622 O O . HIS A 1 79 ? 45.602 7.248 -73.060 1.00 93.62 79 HIS A O 1
ATOM 628 N N . ARG A 1 80 ? 47.606 6.871 -74.034 1.00 95.12 80 ARG A N 1
ATOM 629 C CA . ARG A 1 80 ? 48.161 6.042 -72.954 1.00 95.12 80 ARG A CA 1
ATOM 630 C C . ARG A 1 80 ? 48.335 6.834 -71.667 1.00 95.12 80 ARG A C 1
ATOM 632 O O . ARG A 1 80 ? 47.888 6.361 -70.628 1.00 95.12 80 ARG A O 1
ATOM 639 N N . ILE A 1 81 ? 48.920 8.030 -71.743 1.00 95.56 81 ILE A N 1
ATOM 640 C CA . ILE A 1 81 ? 49.086 8.916 -70.583 1.00 95.56 81 ILE A CA 1
ATOM 641 C C . ILE A 1 81 ? 47.719 9.255 -69.983 1.00 95.56 81 ILE A C 1
ATOM 643 O O . ILE A 1 81 ? 47.514 9.052 -68.791 1.00 95.56 81 ILE A O 1
ATOM 647 N N . PHE A 1 82 ? 46.751 9.656 -70.813 1.00 95.25 82 PHE A N 1
ATOM 648 C CA . PHE A 1 82 ? 45.391 9.947 -70.353 1.00 95.25 82 PHE A CA 1
ATOM 649 C C . PHE A 1 82 ? 44.733 8.743 -69.659 1.00 95.25 82 PHE A C 1
ATOM 651 O O . PHE A 1 82 ? 44.137 8.893 -68.597 1.00 95.25 82 PHE A O 1
ATOM 658 N N . HIS A 1 83 ? 44.852 7.536 -70.228 1.00 94.62 83 HIS A N 1
ATOM 659 C CA . HIS A 1 83 ? 44.301 6.328 -69.602 1.00 94.62 83 HIS A CA 1
ATOM 660 C C . HIS A 1 83 ? 45.004 5.992 -68.285 1.00 94.62 83 HIS A C 1
ATOM 662 O O . HIS A 1 83 ? 44.335 5.623 -67.324 1.00 94.62 83 HIS A O 1
ATOM 668 N N . ALA A 1 84 ? 46.329 6.134 -68.217 1.00 94.56 84 ALA A N 1
ATOM 669 C CA . ALA A 1 84 ? 47.085 5.894 -66.993 1.00 94.56 84 ALA A CA 1
ATOM 670 C C . ALA A 1 84 ? 46.693 6.885 -65.883 1.00 94.56 84 ALA A C 1
ATOM 672 O O . ALA A 1 84 ? 46.490 6.479 -64.741 1.00 94.56 84 ALA A O 1
ATOM 673 N N . GLU A 1 85 ? 46.526 8.166 -66.220 1.00 95.56 85 GLU A N 1
ATOM 674 C CA . GLU A 1 85 ? 46.066 9.190 -65.280 1.00 95.56 85 GLU A CA 1
ATOM 675 C C . GLU A 1 85 ? 44.630 8.938 -64.808 1.00 95.56 85 GLU A C 1
ATOM 677 O O . GLU A 1 85 ? 44.370 9.018 -63.608 1.00 95.56 85 GLU A O 1
ATOM 682 N N . ALA A 1 86 ? 43.721 8.571 -65.716 1.00 94.50 86 ALA A N 1
ATOM 683 C CA . ALA A 1 86 ? 42.337 8.247 -65.374 1.00 94.50 86 ALA A CA 1
ATOM 684 C C . ALA A 1 86 ? 42.235 7.010 -64.465 1.00 94.50 86 ALA A C 1
ATOM 686 O O . ALA A 1 86 ? 41.457 7.010 -63.513 1.00 94.50 86 ALA A O 1
ATOM 687 N N . MET A 1 87 ? 43.040 5.973 -64.723 1.00 96.00 87 MET A N 1
ATOM 688 C CA . MET A 1 87 ? 43.109 4.786 -63.863 1.00 96.00 87 MET A CA 1
ATOM 689 C C . MET A 1 87 ? 43.659 5.132 -62.478 1.00 96.00 87 MET A C 1
ATOM 691 O O . MET A 1 87 ? 43.060 4.743 -61.481 1.00 96.00 87 MET A O 1
ATOM 695 N N . ARG A 1 88 ? 44.732 5.933 -62.401 1.00 95.94 88 ARG A N 1
ATOM 696 C CA . ARG A 1 88 ? 45.276 6.402 -61.118 1.00 95.94 88 ARG A CA 1
ATOM 697 C C . ARG A 1 88 ? 44.239 7.200 -60.323 1.00 95.94 88 ARG A C 1
ATOM 699 O O . ARG A 1 88 ? 44.090 6.981 -59.127 1.00 95.94 88 ARG A O 1
ATOM 706 N N . GLU A 1 89 ? 43.508 8.104 -60.973 1.00 95.69 89 GLU A N 1
ATOM 707 C CA . GLU A 1 89 ? 42.452 8.882 -60.315 1.00 95.69 89 GLU A CA 1
ATOM 708 C C . GLU A 1 89 ? 41.293 7.984 -59.840 1.00 95.69 89 GLU A C 1
ATOM 710 O O . GLU A 1 89 ? 40.729 8.206 -58.767 1.00 95.69 89 GLU A O 1
ATOM 715 N N . ALA A 1 90 ? 40.935 6.954 -60.612 1.00 94.44 90 ALA A N 1
ATOM 716 C CA . ALA A 1 90 ? 39.932 5.974 -60.207 1.00 94.44 90 ALA A CA 1
ATOM 717 C C . ALA A 1 90 ? 40.385 5.167 -58.979 1.00 94.44 90 ALA A C 1
ATOM 719 O O . ALA A 1 90 ? 39.598 5.005 -58.046 1.00 94.44 90 ALA A O 1
ATOM 720 N N . ASP A 1 91 ? 41.644 4.730 -58.945 1.00 95.69 91 ASP A N 1
ATOM 721 C CA . ASP A 1 91 ? 42.225 4.016 -57.805 1.00 95.69 91 ASP A CA 1
ATOM 722 C C . ASP A 1 91 ? 42.273 4.903 -56.549 1.00 95.69 91 ASP A C 1
ATOM 724 O O . ASP A 1 91 ? 41.889 4.462 -55.466 1.00 95.69 91 ASP A O 1
ATOM 728 N N . GLU A 1 92 ? 42.648 6.179 -56.686 1.00 95.62 92 GLU A N 1
ATOM 729 C CA . GLU A 1 92 ? 42.632 7.154 -55.584 1.00 95.62 92 GLU A CA 1
ATOM 730 C C . GLU A 1 92 ? 41.215 7.388 -55.042 1.00 95.62 92 GLU A C 1
ATOM 732 O O . GLU A 1 92 ? 41.005 7.417 -53.827 1.00 95.62 92 GLU A O 1
ATOM 737 N N . ARG A 1 93 ? 40.216 7.497 -55.927 1.00 94.81 93 ARG A N 1
ATOM 738 C CA . ARG A 1 93 ? 38.804 7.605 -55.527 1.00 94.81 93 ARG A CA 1
ATOM 739 C C . ARG A 1 93 ? 38.302 6.342 -54.832 1.00 94.81 93 ARG A C 1
ATOM 741 O O . ARG A 1 93 ? 37.538 6.450 -53.875 1.00 94.81 93 ARG A O 1
ATOM 748 N N . LEU A 1 94 ? 38.706 5.162 -55.301 1.00 94.94 94 LEU A N 1
ATOM 749 C CA . LEU A 1 94 ? 38.349 3.888 -54.676 1.00 94.94 94 LEU A CA 1
ATOM 750 C C . LEU A 1 94 ? 38.967 3.757 -53.283 1.00 94.94 94 LEU A C 1
ATOM 752 O O . LEU A 1 94 ? 38.257 3.367 -52.358 1.00 94.94 94 LEU A O 1
ATOM 756 N N . ALA A 1 95 ? 40.238 4.127 -53.118 1.00 94.75 95 ALA A N 1
ATOM 757 C CA . ALA A 1 95 ? 40.905 4.137 -51.819 1.00 94.75 95 ALA A CA 1
ATOM 758 C C . ALA A 1 95 ? 40.204 5.095 -50.841 1.00 94.75 95 ALA A C 1
ATOM 760 O O . ALA A 1 95 ? 39.821 4.685 -49.748 1.00 94.75 95 ALA A O 1
ATOM 761 N N . ALA A 1 96 ? 39.908 6.326 -51.270 1.00 93.50 96 ALA A N 1
ATOM 762 C CA . ALA A 1 96 ? 39.165 7.281 -50.447 1.00 93.50 96 ALA A CA 1
ATOM 763 C C . ALA A 1 96 ? 37.762 6.762 -50.072 1.00 93.50 96 ALA A C 1
ATOM 765 O O . ALA A 1 96 ? 37.318 6.909 -48.935 1.00 93.50 96 ALA A O 1
ATOM 766 N N . ALA A 1 97 ? 37.058 6.110 -51.003 1.00 92.69 97 ALA A N 1
ATOM 767 C CA . ALA A 1 97 ? 35.767 5.493 -50.710 1.00 92.69 97 ALA A CA 1
ATOM 768 C C . ALA A 1 97 ? 35.897 4.352 -49.685 1.00 92.69 97 ALA A C 1
ATOM 770 O O . ALA A 1 97 ? 35.067 4.244 -48.783 1.00 92.69 97 ALA A O 1
ATOM 771 N N . GLN A 1 98 ? 36.940 3.525 -49.775 1.00 94.44 98 GLN A N 1
ATOM 772 C CA . GLN A 1 98 ? 37.207 2.471 -48.794 1.00 94.44 98 GLN A CA 1
ATOM 773 C C . GLN A 1 98 ? 37.483 3.044 -47.402 1.00 94.44 98 GLN A C 1
ATOM 775 O O . GLN A 1 98 ? 36.871 2.573 -46.441 1.00 94.44 98 GLN A O 1
ATOM 780 N N . ASP A 1 99 ? 38.298 4.095 -47.307 1.00 94.44 99 ASP A N 1
ATOM 781 C CA . ASP A 1 99 ? 38.581 4.780 -46.043 1.00 94.44 99 ASP A CA 1
ATOM 782 C C . ASP A 1 99 ? 37.291 5.325 -45.413 1.00 94.44 99 ASP A C 1
ATOM 784 O O . ASP A 1 99 ? 37.000 5.047 -44.248 1.00 94.44 99 ASP A O 1
ATOM 788 N N . THR A 1 100 ? 36.443 6.004 -46.199 1.00 93.94 100 THR A N 1
ATOM 789 C CA . THR A 1 100 ? 35.153 6.514 -45.694 1.00 93.94 100 THR A CA 1
ATOM 790 C C . THR A 1 100 ? 34.231 5.389 -45.217 1.00 93.94 100 THR A C 1
ATOM 792 O O . THR A 1 100 ? 33.585 5.513 -44.176 1.00 93.94 100 THR A O 1
ATOM 795 N N . ILE A 1 101 ? 34.179 4.256 -45.927 1.00 93.38 101 ILE A N 1
ATOM 796 C CA . ILE A 1 101 ? 33.394 3.087 -45.508 1.00 93.38 101 ILE A CA 1
ATOM 797 C C . ILE A 1 101 ? 33.937 2.523 -44.192 1.00 93.38 101 ILE A C 1
ATOM 799 O O . ILE A 1 101 ? 33.153 2.147 -43.318 1.00 93.38 101 ILE A O 1
ATOM 803 N N . GLU A 1 102 ? 35.257 2.452 -44.026 1.00 95.00 102 GLU A N 1
ATOM 804 C CA . GLU A 1 102 ? 35.869 1.969 -42.792 1.00 95.00 102 GLU A CA 1
ATOM 805 C C . GLU A 1 102 ? 35.565 2.898 -41.608 1.00 95.00 102 GLU A C 1
ATOM 807 O O . GLU A 1 102 ? 35.193 2.422 -40.532 1.00 95.00 102 GLU A O 1
ATOM 812 N N . GLU A 1 103 ? 35.637 4.214 -41.808 1.00 94.19 103 GLU A N 1
ATOM 813 C CA . GLU A 1 103 ? 35.236 5.210 -40.810 1.00 94.19 103 GLU A CA 1
ATOM 814 C C . GLU A 1 103 ? 33.758 5.074 -40.431 1.00 94.19 103 GLU A C 1
ATOM 816 O O . GLU A 1 103 ? 33.427 5.003 -39.244 1.00 94.19 103 GLU A O 1
ATOM 821 N N . HIS A 1 104 ? 32.867 4.931 -41.417 1.00 91.94 104 HIS A N 1
ATOM 822 C CA . HIS A 1 104 ? 31.446 4.682 -41.172 1.00 91.94 104 HIS A CA 1
ATOM 823 C C . HIS A 1 104 ? 31.215 3.388 -40.381 1.00 91.94 104 HIS A C 1
ATOM 825 O O . HIS A 1 104 ? 30.389 3.360 -39.465 1.00 91.94 104 HIS A O 1
ATOM 831 N N . ARG A 1 105 ? 31.956 2.313 -40.677 1.00 93.31 105 ARG A N 1
ATOM 832 C CA . ARG A 1 105 ? 31.871 1.056 -39.914 1.00 93.31 105 ARG A CA 1
ATOM 833 C C . ARG A 1 105 ? 32.343 1.232 -38.475 1.00 93.31 105 ARG A C 1
ATOM 835 O O . ARG A 1 105 ? 31.678 0.728 -37.572 1.00 93.31 105 ARG A O 1
ATOM 842 N N . LYS A 1 106 ? 33.444 1.956 -38.247 1.00 95.25 106 LYS A N 1
ATOM 843 C CA . LYS A 1 106 ? 33.943 2.275 -36.897 1.00 95.25 106 LYS A CA 1
ATOM 844 C C . LYS A 1 106 ? 32.922 3.097 -36.113 1.00 95.25 106 LYS A C 1
ATOM 846 O O . LYS A 1 106 ? 32.634 2.761 -34.967 1.00 95.25 106 LYS A O 1
ATOM 851 N N . PHE A 1 107 ? 32.330 4.109 -36.745 1.00 93.75 107 PHE A N 1
ATOM 852 C CA . PHE A 1 107 ? 31.271 4.918 -36.147 1.00 93.75 107 PHE A CA 1
ATOM 853 C C . PHE A 1 107 ? 30.061 4.065 -35.746 1.00 93.75 107 PHE A C 1
ATOM 855 O O . PHE A 1 107 ? 29.626 4.117 -34.598 1.00 93.75 107 PHE A O 1
ATOM 862 N N . HIS A 1 108 ? 29.553 3.225 -36.653 1.00 92.44 108 HIS A N 1
ATOM 863 C CA . HIS A 1 108 ? 28.421 2.349 -36.349 1.00 92.44 108 HIS A CA 1
ATOM 864 C C . HIS A 1 108 ? 28.733 1.339 -35.241 1.00 92.44 108 HIS A C 1
ATOM 866 O O . HIS A 1 108 ? 27.888 1.111 -34.380 1.00 92.44 108 HIS A O 1
ATOM 872 N N . ALA A 1 109 ? 29.935 0.760 -35.228 1.00 93.19 109 ALA A N 1
ATOM 873 C CA . ALA A 1 109 ? 30.349 -0.156 -34.169 1.00 93.19 109 ALA A CA 1
ATOM 874 C C . ALA A 1 109 ? 30.411 0.543 -32.801 1.00 93.19 109 ALA A C 1
ATOM 876 O O . ALA A 1 109 ? 29.939 -0.011 -31.810 1.00 93.19 109 ALA A O 1
ATOM 877 N N . ALA A 1 110 ? 30.943 1.769 -32.748 1.00 93.94 110 ALA A N 1
ATOM 878 C CA . ALA A 1 110 ? 30.973 2.567 -31.526 1.00 93.94 110 ALA A CA 1
ATOM 879 C C . ALA A 1 110 ? 29.558 2.922 -31.041 1.00 93.94 110 ALA A C 1
ATOM 881 O O . ALA A 1 110 ? 29.257 2.738 -29.865 1.00 93.94 110 ALA A O 1
ATOM 882 N N . ALA A 1 111 ? 28.674 3.346 -31.950 1.00 90.88 111 ALA A N 1
ATOM 883 C CA . ALA A 1 111 ? 27.289 3.678 -31.623 1.00 90.88 111 ALA A CA 1
ATOM 884 C C . ALA A 1 111 ? 26.494 2.463 -31.112 1.00 90.88 111 ALA A C 1
ATOM 886 O O . ALA A 1 111 ? 25.729 2.588 -30.159 1.00 90.88 111 ALA A O 1
ATOM 887 N N . MET A 1 112 ? 26.691 1.282 -31.712 1.00 92.25 112 MET A N 1
ATOM 888 C CA . MET A 1 112 ? 26.063 0.042 -31.238 1.00 92.25 112 MET A CA 1
ATOM 889 C C . MET A 1 112 ? 26.564 -0.343 -29.848 1.00 92.25 112 MET A C 1
ATOM 891 O O . MET A 1 112 ? 25.758 -0.628 -28.971 1.00 92.25 112 MET A O 1
ATOM 895 N N . LYS A 1 113 ? 27.877 -0.260 -29.612 1.00 94.81 113 LYS A N 1
ATOM 896 C CA . LYS A 1 113 ? 28.452 -0.527 -28.291 1.00 94.81 113 LYS A CA 1
ATOM 897 C C . LYS A 1 113 ? 27.891 0.416 -27.220 1.00 94.81 113 LYS A C 1
ATOM 899 O O . LYS A 1 113 ? 27.541 -0.030 -26.135 1.00 94.81 113 LYS A O 1
ATOM 904 N N . GLU A 1 114 ? 27.775 1.706 -27.526 1.00 94.12 114 GLU A N 1
ATOM 905 C CA . GLU A 1 114 ? 27.191 2.696 -26.614 1.00 94.12 114 GLU A CA 1
ATOM 906 C C . GLU A 1 114 ? 25.701 2.422 -26.343 1.00 94.12 114 GLU A C 1
ATOM 908 O O . GLU A 1 114 ? 25.223 2.606 -25.223 1.00 94.12 114 GLU A O 1
ATOM 913 N N . ALA A 1 115 ? 24.952 1.966 -27.353 1.00 89.31 115 ALA A N 1
ATOM 914 C CA . ALA A 1 115 ? 23.560 1.561 -27.184 1.00 89.31 115 ALA A CA 1
ATOM 915 C C . ALA A 1 115 ? 23.431 0.330 -26.274 1.00 89.31 115 ALA A C 1
ATOM 917 O O . ALA A 1 115 ? 22.599 0.341 -25.366 1.00 89.31 115 ALA A O 1
ATOM 918 N N . ASP A 1 116 ? 24.281 -0.681 -26.463 1.00 92.94 116 ASP A N 1
ATOM 919 C CA . ASP A 1 116 ? 24.317 -1.879 -25.620 1.00 92.94 116 ASP A CA 1
ATOM 920 C C . ASP A 1 116 ? 24.672 -1.533 -24.165 1.00 92.94 116 ASP A C 1
ATOM 922 O O . ASP A 1 116 ? 24.011 -2.001 -23.237 1.00 92.94 116 ASP A O 1
ATOM 926 N N . GLU A 1 117 ? 25.658 -0.656 -23.944 1.00 93.31 117 GLU A N 1
ATOM 927 C CA . GLU A 1 117 ? 26.023 -0.171 -22.605 1.00 93.31 117 GLU A CA 1
ATOM 928 C C . GLU A 1 117 ? 24.860 0.577 -21.932 1.00 93.31 117 GLU A C 1
ATOM 930 O O . GLU A 1 117 ? 24.577 0.355 -20.753 1.00 93.31 117 GLU A O 1
ATOM 935 N N . ARG A 1 118 ? 24.134 1.426 -22.675 1.00 89.75 118 ARG A N 1
ATOM 936 C CA . ARG A 1 118 ? 22.940 2.118 -22.159 1.00 89.75 118 ARG A CA 1
ATOM 937 C C . ARG A 1 118 ? 21.808 1.158 -21.810 1.00 89.75 118 ARG A C 1
ATOM 939 O O . ARG A 1 118 ? 21.143 1.368 -20.796 1.00 89.75 118 ARG A O 1
ATOM 946 N N . LEU A 1 119 ? 21.575 0.138 -22.635 1.00 87.94 119 LEU A N 1
ATOM 947 C CA . LEU A 1 119 ? 20.566 -0.886 -22.365 1.00 87.94 119 LEU A CA 1
ATOM 948 C C . LEU A 1 119 ? 20.919 -1.684 -21.108 1.00 87.94 119 LEU A C 1
ATOM 950 O O . LEU A 1 119 ? 20.063 -1.841 -20.243 1.00 87.94 119 LEU A O 1
ATOM 954 N N . ALA A 1 120 ? 22.183 -2.085 -20.950 1.00 90.00 120 ALA A N 1
ATOM 955 C CA . ALA A 1 120 ? 22.648 -2.774 -19.748 1.00 90.00 120 ALA A CA 1
ATOM 956 C C . ALA A 1 120 ? 22.444 -1.926 -18.479 1.00 90.00 120 ALA A C 1
ATOM 958 O O . ALA A 1 120 ? 21.909 -2.414 -17.486 1.00 90.00 120 ALA A O 1
ATOM 959 N N . MET A 1 121 ? 22.782 -0.630 -18.523 1.00 88.62 121 MET A N 1
ATOM 960 C CA . MET A 1 121 ? 22.532 0.284 -17.398 1.00 88.62 121 MET A CA 1
ATOM 961 C C . MET A 1 121 ? 21.036 0.441 -17.081 1.00 88.62 121 MET A C 1
ATOM 963 O O . MET A 1 121 ? 20.659 0.560 -15.912 1.00 88.62 121 MET A O 1
ATOM 967 N N . ALA A 1 122 ? 20.177 0.463 -18.103 1.00 84.44 122 ALA A N 1
ATOM 968 C CA . ALA A 1 122 ? 18.731 0.538 -17.917 1.00 84.44 122 ALA A CA 1
ATOM 969 C C . ALA A 1 122 ? 18.174 -0.745 -17.279 1.00 84.44 122 ALA A C 1
ATOM 971 O O . ALA A 1 122 ? 17.356 -0.658 -16.361 1.00 84.44 122 ALA A O 1
ATOM 972 N N . ASP A 1 123 ? 18.647 -1.915 -17.707 1.00 90.44 123 ASP A N 1
ATOM 973 C CA . ASP A 1 123 ? 18.273 -3.203 -17.121 1.00 90.44 123 ASP A CA 1
ATOM 974 C C . ASP A 1 123 ? 18.703 -3.298 -15.652 1.00 90.44 123 ASP A C 1
ATOM 976 O O . ASP A 1 123 ? 17.882 -3.645 -14.797 1.00 90.44 123 ASP A O 1
ATOM 980 N N . ASP A 1 124 ? 19.936 -2.902 -15.326 1.00 91.12 124 ASP A N 1
ATOM 981 C CA . ASP A 1 124 ? 20.424 -2.848 -13.943 1.00 91.12 124 ASP A CA 1
ATOM 982 C C . ASP A 1 124 ? 19.562 -1.910 -13.083 1.00 91.12 124 ASP A C 1
ATOM 984 O O . ASP A 1 124 ? 19.130 -2.272 -11.984 1.00 91.12 124 ASP A O 1
ATOM 988 N N . SER A 1 125 ? 19.225 -0.724 -13.604 1.00 88.69 125 SER A N 1
ATOM 989 C CA . SER A 1 125 ? 18.329 0.220 -12.926 1.00 88.69 125 SER A CA 1
ATOM 990 C C . SER A 1 125 ? 16.940 -0.380 -12.675 1.00 88.69 125 SER A C 1
ATOM 992 O O . SER A 1 125 ? 16.386 -0.233 -11.581 1.00 88.69 125 SER A O 1
ATOM 994 N N . MET A 1 126 ? 16.387 -1.111 -13.646 1.00 87.56 126 MET A N 1
ATOM 995 C CA . MET A 1 126 ? 15.099 -1.795 -13.514 1.00 87.56 126 MET A CA 1
ATOM 996 C C . MET A 1 126 ? 15.144 -2.939 -12.495 1.00 87.56 126 MET A C 1
ATOM 998 O O . MET A 1 126 ? 14.170 -3.148 -11.761 1.00 87.56 126 MET A O 1
ATOM 1002 N N . VAL A 1 127 ? 16.257 -3.673 -12.415 1.00 92.31 127 VAL A N 1
ATOM 1003 C CA . VAL A 1 127 ? 16.478 -4.710 -11.396 1.00 92.31 127 VAL A CA 1
ATOM 1004 C C . VAL A 1 127 ? 16.497 -4.091 -10.000 1.00 92.31 127 VAL A C 1
ATOM 1006 O O . VAL A 1 127 ? 15.795 -4.583 -9.112 1.00 92.31 127 VAL A O 1
ATOM 1009 N N . GLU A 1 128 ? 17.229 -2.996 -9.801 1.00 91.31 128 GLU A N 1
ATOM 1010 C CA . GLU A 1 128 ? 17.271 -2.294 -8.514 1.00 91.31 128 GLU A CA 1
ATOM 1011 C C . GLU A 1 128 ? 15.909 -1.698 -8.137 1.00 91.31 128 GLU A C 1
ATOM 1013 O O . GLU A 1 128 ? 15.443 -1.872 -7.008 1.00 91.31 128 GLU A O 1
ATOM 1018 N N . HIS A 1 129 ? 15.195 -1.097 -9.093 1.00 87.81 129 HIS A N 1
ATOM 1019 C CA . HIS A 1 129 ? 13.843 -0.589 -8.858 1.00 87.81 129 HIS A CA 1
ATOM 1020 C C . HIS A 1 129 ? 12.872 -1.711 -8.451 1.00 87.81 129 HIS A C 1
ATOM 1022 O O . HIS A 1 129 ? 12.051 -1.547 -7.544 1.00 87.81 129 HIS A O 1
ATOM 1028 N N . ARG A 1 130 ? 12.987 -2.892 -9.075 1.00 89.62 130 ARG A N 1
ATOM 1029 C CA . ARG A 1 130 ? 12.198 -4.074 -8.703 1.00 89.62 130 ARG A CA 1
ATOM 1030 C C . ARG A 1 130 ? 12.530 -4.552 -7.289 1.00 89.62 130 ARG A C 1
ATOM 1032 O O . ARG A 1 130 ? 11.603 -4.834 -6.532 1.00 89.62 130 ARG A O 1
ATOM 1039 N N . LYS A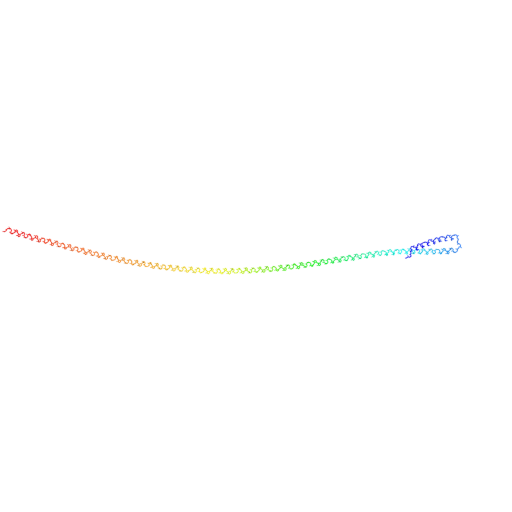 1 131 ? 13.814 -4.627 -6.916 1.00 92.12 131 LYS A N 1
ATOM 1040 C CA . LYS A 1 131 ? 14.236 -4.988 -5.549 1.00 92.12 131 LYS A CA 1
ATOM 1041 C C . LYS A 1 131 ? 13.660 -4.019 -4.520 1.00 92.12 131 LYS A C 1
A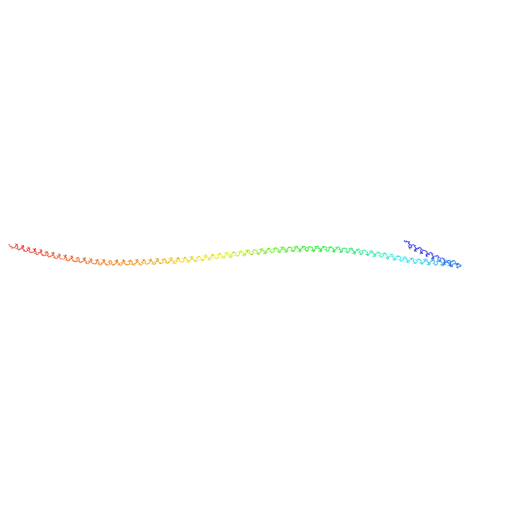TOM 1043 O O . LYS A 1 131 ? 13.079 -4.467 -3.534 1.00 92.12 131 LYS A O 1
ATOM 1048 N N . PHE A 1 132 ? 13.753 -2.717 -4.790 1.00 92.44 132 PHE A N 1
ATOM 1049 C CA . PHE A 1 132 ? 13.186 -1.679 -3.934 1.00 92.44 132 PHE A CA 1
ATOM 1050 C C . PHE A 1 132 ? 11.675 -1.868 -3.731 1.00 92.44 132 PHE A C 1
ATOM 1052 O O . PHE A 1 132 ? 11.206 -1.868 -2.595 1.00 92.44 132 PHE A O 1
ATOM 1059 N N . HIS A 1 133 ? 10.908 -2.097 -4.802 1.00 91.25 133 HIS A N 1
ATOM 1060 C CA . HIS A 1 133 ? 9.466 -2.349 -4.689 1.00 91.25 133 HIS A CA 1
ATOM 1061 C C . HIS A 1 133 ? 9.137 -3.619 -3.901 1.00 91.25 133 HIS A C 1
ATOM 1063 O O . HIS A 1 133 ? 8.248 -3.587 -3.054 1.00 91.25 133 HIS A O 1
ATOM 1069 N N . VAL A 1 134 ? 9.857 -4.719 -4.130 1.00 93.06 134 VAL A N 1
ATOM 1070 C CA . VAL A 1 134 ? 9.649 -5.966 -3.375 1.00 93.06 134 VAL A CA 1
ATOM 1071 C C . VAL A 1 134 ? 9.920 -5.756 -1.885 1.00 93.06 134 VAL A C 1
ATOM 1073 O O . VAL A 1 134 ? 9.136 -6.208 -1.053 1.00 93.06 134 VAL A O 1
ATOM 1076 N N . GLN A 1 135 ? 10.993 -5.041 -1.537 1.00 92.75 135 GLN A N 1
ATOM 1077 C CA . GLN A 1 135 ? 11.299 -4.721 -0.145 1.00 92.75 135 GLN A CA 1
ATOM 1078 C C . GLN A 1 135 ? 10.222 -3.821 0.475 1.00 92.75 135 GLN A C 1
ATOM 1080 O O . GLN A 1 135 ? 9.736 -4.123 1.562 1.00 92.75 135 GLN A O 1
ATOM 1085 N N . ALA A 1 136 ? 9.791 -2.772 -0.229 1.00 91.06 136 ALA A N 1
ATOM 1086 C CA . ALA A 1 136 ? 8.743 -1.874 0.248 1.00 91.06 136 ALA A CA 1
ATOM 1087 C C . ALA A 1 136 ? 7.404 -2.601 0.471 1.00 91.06 136 ALA A C 1
ATOM 1089 O O . ALA A 1 136 ? 6.740 -2.363 1.479 1.00 91.06 136 ALA A O 1
ATOM 1090 N N . MET A 1 137 ? 7.025 -3.514 -0.433 1.00 92.12 137 MET A N 1
ATOM 1091 C CA . MET A 1 137 ? 5.830 -4.349 -0.268 1.00 92.12 137 MET A CA 1
ATOM 1092 C C . MET A 1 137 ? 5.950 -5.265 0.947 1.00 92.12 137 MET A C 1
ATOM 1094 O O . MET A 1 137 ? 5.032 -5.319 1.759 1.00 92.12 137 MET A O 1
ATOM 1098 N N . ARG A 1 138 ? 7.101 -5.921 1.127 1.00 94.25 138 ARG A N 1
ATOM 1099 C CA . ARG A 1 138 ? 7.339 -6.779 2.291 1.00 94.25 138 ARG A CA 1
ATOM 1100 C C . ARG A 1 138 ? 7.237 -6.005 3.605 1.00 94.25 138 ARG A C 1
ATOM 1102 O O . ARG A 1 138 ? 6.593 -6.473 4.536 1.00 94.25 138 ARG A O 1
ATOM 1109 N N . GLU A 1 139 ? 7.826 -4.813 3.681 1.00 93.56 139 GLU A N 1
ATOM 1110 C CA . GLU A 1 139 ? 7.696 -3.970 4.873 1.00 93.56 139 GLU A CA 1
ATOM 1111 C C . GLU A 1 139 ? 6.247 -3.519 5.112 1.00 93.56 139 GLU A C 1
ATOM 1113 O O . GLU A 1 139 ? 5.825 -3.369 6.258 1.00 93.56 139 GLU A O 1
ATOM 1118 N N . ALA A 1 140 ? 5.477 -3.265 4.050 1.00 89.88 140 ALA A N 1
ATOM 1119 C CA . ALA A 1 140 ? 4.061 -2.932 4.172 1.00 89.88 140 ALA A CA 1
ATOM 1120 C C . ALA A 1 140 ? 3.252 -4.116 4.726 1.00 89.88 140 ALA A C 1
ATOM 1122 O O . ALA A 1 140 ? 2.448 -3.918 5.637 1.00 89.88 140 ALA A O 1
ATOM 1123 N N . ASP A 1 141 ? 3.516 -5.332 4.245 1.00 94.00 141 ASP A N 1
ATOM 1124 C CA . ASP A 1 141 ? 2.886 -6.558 4.741 1.00 94.00 141 ASP A CA 1
ATOM 1125 C C . ASP A 1 141 ? 3.241 -6.820 6.214 1.00 94.00 141 ASP A C 1
ATOM 1127 O O . ASP A 1 141 ? 2.362 -7.121 7.023 1.00 94.00 141 ASP A O 1
ATOM 1131 N N . GLU A 1 142 ? 4.508 -6.635 6.600 1.00 94.94 142 GLU A N 1
ATOM 1132 C CA . GLU A 1 142 ? 4.961 -6.763 7.993 1.00 94.94 142 GLU A CA 1
ATOM 1133 C C . GLU A 1 142 ? 4.273 -5.733 8.911 1.00 94.94 142 GLU A C 1
ATOM 1135 O O . GLU A 1 142 ? 3.801 -6.082 9.998 1.00 94.94 142 GLU A O 1
ATOM 1140 N N . ARG A 1 143 ? 4.135 -4.475 8.464 1.00 91.50 143 ARG A N 1
ATOM 1141 C CA . ARG A 1 143 ? 3.391 -3.432 9.199 1.00 91.50 143 ARG A CA 1
ATOM 1142 C C . ARG A 1 143 ? 1.903 -3.768 9.322 1.00 91.50 143 ARG A C 1
ATOM 1144 O O . ARG A 1 143 ? 1.320 -3.541 10.382 1.00 91.50 143 ARG A O 1
ATOM 1151 N N . LEU A 1 144 ? 1.291 -4.311 8.270 1.00 91.19 144 LEU A N 1
ATOM 1152 C CA . LEU A 1 144 ? -0.113 -4.724 8.285 1.00 91.19 144 LEU A CA 1
ATOM 1153 C C . LEU A 1 144 ? -0.340 -5.875 9.273 1.00 91.19 144 LEU A C 1
ATOM 1155 O O . LEU A 1 144 ? -1.278 -5.817 10.069 1.00 91.19 144 LEU A O 1
ATOM 1159 N N . ALA A 1 145 ? 0.539 -6.879 9.269 1.00 93.12 145 ALA A N 1
ATOM 1160 C CA . ALA A 1 145 ? 0.480 -8.002 10.201 1.00 93.12 145 ALA A CA 1
ATOM 1161 C C . ALA A 1 145 ? 0.626 -7.539 11.661 1.00 93.12 145 ALA A C 1
ATOM 1163 O O . ALA A 1 145 ? -0.144 -7.961 12.525 1.00 93.12 145 ALA A O 1
ATOM 1164 N N . ALA A 1 146 ? 1.554 -6.615 11.937 1.00 91.06 146 ALA A N 1
ATOM 1165 C CA . ALA A 1 146 ? 1.711 -6.027 13.267 1.00 91.06 146 ALA A CA 1
ATOM 1166 C C . ALA A 1 146 ? 0.453 -5.261 13.718 1.00 91.06 146 ALA A C 1
ATOM 1168 O O . ALA A 1 146 ? 0.008 -5.411 14.856 1.00 91.06 146 ALA A O 1
ATOM 1169 N N . ALA A 1 147 ? -0.162 -4.482 12.821 1.00 86.19 147 ALA A N 1
ATOM 1170 C CA . ALA A 1 147 ? -1.402 -3.765 13.116 1.00 86.19 147 ALA A CA 1
ATOM 1171 C C . ALA A 1 147 ? -2.574 -4.721 13.400 1.00 86.19 147 ALA A C 1
ATOM 1173 O O . ALA A 1 147 ? -3.349 -4.485 14.325 1.00 86.19 147 ALA A O 1
ATOM 1174 N N . GLN A 1 148 ? -2.689 -5.817 12.645 1.00 90.12 148 GLN A N 1
ATOM 1175 C CA . GLN A 1 148 ? -3.688 -6.858 12.899 1.00 90.12 148 GLN A CA 1
ATOM 1176 C C . GLN A 1 148 ? -3.486 -7.519 14.268 1.00 90.12 148 GLN A C 1
ATOM 1178 O O . GLN A 1 148 ? -4.459 -7.684 15.002 1.00 90.12 148 GLN A O 1
ATOM 1183 N N . GLY A 1 149 ? -2.238 -7.826 14.640 1.00 91.88 149 GLY A N 1
ATOM 1184 C CA . GLY A 1 149 ? -1.902 -8.348 15.968 1.00 91.88 149 GLY A CA 1
ATOM 1185 C C . GLY A 1 149 ? -2.318 -7.398 17.094 1.00 91.88 149 GLY A C 1
ATOM 1186 O O . GLY A 1 149 ? -3.013 -7.810 18.019 1.00 91.88 149 GLY A O 1
ATOM 1187 N N . ALA A 1 150 ? -1.992 -6.108 16.972 1.00 88.75 150 ALA A N 1
ATOM 1188 C CA . ALA A 1 150 ? -2.370 -5.097 17.960 1.00 88.75 150 ALA A CA 1
ATOM 1189 C C . ALA A 1 150 ? -3.898 -4.936 18.098 1.00 88.75 150 ALA A C 1
ATOM 1191 O O . ALA A 1 150 ? -4.413 -4.765 19.204 1.00 88.75 150 ALA A O 1
ATOM 1192 N N . ILE A 1 151 ? -4.642 -5.011 16.988 1.00 87.56 151 ILE A N 1
ATOM 1193 C CA . ILE A 1 151 ? -6.112 -4.988 17.016 1.00 87.56 151 ILE A CA 1
ATOM 1194 C C . ILE A 1 151 ? -6.654 -6.209 17.764 1.00 87.56 151 ILE A C 1
ATOM 1196 O O . ILE A 1 151 ? -7.576 -6.063 18.566 1.00 87.56 151 ILE A O 1
ATOM 1200 N N . GLU A 1 152 ? -6.100 -7.397 17.525 1.00 92.25 152 GLU A N 1
ATOM 1201 C CA . GLU A 1 152 ? -6.546 -8.619 18.196 1.00 92.25 152 GLU A CA 1
ATOM 1202 C C . GLU A 1 152 ? -6.271 -8.573 19.705 1.00 92.25 152 GLU A C 1
ATOM 1204 O O . GLU A 1 152 ? -7.172 -8.839 20.501 1.00 92.25 152 GLU A O 1
ATOM 1209 N N . GLU A 1 153 ? -5.084 -8.124 20.118 1.00 91.19 153 GLU A N 1
ATOM 1210 C CA . GLU A 1 153 ? -4.763 -7.900 21.535 1.00 91.19 153 GLU A CA 1
ATOM 1211 C C . GLU A 1 153 ? -5.745 -6.922 22.194 1.00 91.19 153 GLU A C 1
ATOM 1213 O O . GLU A 1 153 ? -6.259 -7.180 23.286 1.00 91.19 153 GLU A O 1
ATOM 1218 N N . HIS A 1 154 ? -6.076 -5.826 21.506 1.00 87.19 154 HIS A N 1
ATOM 1219 C CA . HIS A 1 154 ? -7.040 -4.845 21.997 1.00 87.19 154 HIS A CA 1
ATOM 1220 C C . HIS A 1 154 ? -8.457 -5.432 22.124 1.00 87.19 154 HIS A C 1
ATOM 1222 O O . HIS A 1 154 ? -9.182 -5.115 23.072 1.00 87.19 154 HIS A O 1
ATOM 1228 N N . ARG A 1 155 ? -8.866 -6.320 21.206 1.00 87.19 155 ARG A N 1
ATOM 1229 C CA . ARG A 1 155 ? -10.149 -7.039 21.298 1.00 87.19 155 ARG A CA 1
ATOM 1230 C C . ARG A 1 155 ? -10.177 -7.989 22.487 1.00 87.19 155 ARG A C 1
ATOM 1232 O O . ARG A 1 155 ? -11.173 -7.998 23.209 1.00 87.19 155 ARG A O 1
ATOM 1239 N N . ILE A 1 156 ? -9.100 -8.741 22.715 1.00 91.25 156 ILE A N 1
ATOM 1240 C CA . ILE A 1 156 ? -8.970 -9.643 23.867 1.00 91.25 156 ILE A CA 1
ATOM 1241 C C . ILE A 1 156 ? -9.061 -8.847 25.172 1.00 91.25 156 ILE A C 1
ATOM 1243 O O . ILE A 1 156 ? -9.835 -9.210 26.059 1.00 91.25 156 ILE A O 1
ATOM 1247 N N . PHE A 1 157 ? -8.332 -7.732 25.268 1.00 90.44 157 PHE A N 1
ATOM 1248 C CA . PHE A 1 157 ? -8.384 -6.842 26.426 1.00 90.44 157 PHE A CA 1
ATOM 1249 C C . PHE A 1 157 ? -9.806 -6.329 26.690 1.00 90.44 157 PHE A C 1
ATOM 1251 O O . PHE A 1 157 ? -10.308 -6.444 27.809 1.00 90.44 157 PHE A O 1
ATOM 1258 N N . HIS A 1 158 ? -10.494 -5.823 25.662 1.00 87.38 158 HIS A N 1
ATOM 1259 C CA . HIS A 1 158 ? -11.871 -5.349 25.811 1.00 87.38 158 HIS A CA 1
ATOM 1260 C C . HIS A 1 158 ? -12.846 -6.452 26.218 1.00 87.38 158 HIS A C 1
ATOM 1262 O O . HIS A 1 158 ? -13.711 -6.209 27.057 1.00 87.38 158 HIS A O 1
ATOM 1268 N N . ALA A 1 159 ? -12.722 -7.651 25.647 1.00 87.38 159 ALA A N 1
ATOM 1269 C CA . ALA A 1 159 ? -13.573 -8.779 26.007 1.00 87.38 159 ALA A CA 1
ATOM 1270 C C . ALA A 1 159 ? -13.379 -9.182 27.478 1.00 87.38 159 ALA A C 1
ATOM 1272 O O . ALA A 1 159 ? -14.359 -9.422 28.182 1.00 87.38 159 ALA A O 1
ATOM 1273 N N . ALA A 1 160 ? -12.132 -9.198 27.961 1.00 90.50 160 ALA A N 1
ATOM 1274 C CA . ALA A 1 160 ? -11.827 -9.466 29.363 1.00 90.50 160 ALA A CA 1
ATOM 1275 C C . ALA A 1 160 ? -12.401 -8.385 30.294 1.00 90.50 160 ALA A C 1
ATOM 1277 O O . ALA A 1 160 ? -13.037 -8.718 31.292 1.00 90.50 160 ALA A O 1
ATOM 1278 N N . ALA A 1 161 ? -12.246 -7.106 29.938 1.00 86.50 161 ALA A N 1
ATOM 1279 C CA . ALA A 1 161 ? -12.790 -5.992 30.713 1.00 86.50 161 ALA A CA 1
ATOM 1280 C C . ALA A 1 161 ? -14.328 -6.016 30.778 1.00 86.50 161 ALA A C 1
ATOM 1282 O O . ALA A 1 161 ? -14.903 -5.760 31.834 1.00 86.50 161 ALA A O 1
ATOM 1283 N N . MET A 1 162 ? -14.999 -6.356 29.670 1.00 86.94 162 MET A N 1
ATOM 1284 C CA . MET A 1 162 ? -16.460 -6.511 29.644 1.00 86.94 162 MET A CA 1
ATOM 1285 C C . MET A 1 162 ? -16.915 -7.667 30.531 1.00 86.94 162 MET A C 1
ATOM 1287 O O . MET A 1 162 ? -17.816 -7.490 31.343 1.00 86.94 162 MET A O 1
ATOM 1291 N N . LYS A 1 163 ? -16.240 -8.819 30.453 1.00 90.88 163 LYS A N 1
ATOM 1292 C CA . LYS A 1 163 ? -16.536 -9.961 31.322 1.00 90.88 163 LYS A CA 1
ATOM 1293 C C . LYS A 1 163 ? -16.386 -9.605 32.806 1.00 90.88 163 LYS A C 1
ATOM 1295 O O . LYS A 1 163 ? -17.242 -9.956 33.609 1.00 90.88 163 LYS A O 1
ATOM 1300 N N . GLU A 1 164 ? -15.326 -8.887 33.171 1.00 91.25 164 GLU A N 1
ATOM 1301 C CA . GLU A 1 164 ? -15.106 -8.440 34.551 1.00 91.25 164 GLU A CA 1
ATOM 1302 C C . GLU A 1 164 ? -16.180 -7.436 35.011 1.00 91.25 164 GLU A C 1
ATOM 1304 O O . GLU A 1 164 ? -16.603 -7.453 36.168 1.00 91.25 164 GLU A O 1
ATOM 1309 N N . ALA A 1 165 ? -16.644 -6.557 34.118 1.00 84.50 165 ALA A N 1
ATOM 1310 C CA . ALA A 1 165 ? -17.743 -5.641 34.407 1.00 84.50 165 ALA A CA 1
ATOM 1311 C C . ALA A 1 165 ? -19.064 -6.392 34.646 1.00 84.50 165 ALA A C 1
ATOM 1313 O O . ALA A 1 165 ? -19.758 -6.092 35.618 1.00 84.50 165 ALA A O 1
ATOM 1314 N N . ASP A 1 166 ? -19.371 -7.394 33.821 1.00 88.31 166 ASP A N 1
ATOM 1315 C CA . ASP A 1 166 ? -20.554 -8.245 33.983 1.00 88.31 166 ASP A CA 1
ATOM 1316 C C . ASP A 1 166 ? -20.506 -9.028 35.307 1.00 88.31 166 ASP A C 1
ATOM 1318 O O . ASP A 1 166 ? -21.492 -9.064 36.044 1.00 88.31 166 ASP A O 1
ATOM 1322 N N . GLU A 1 167 ? -19.348 -9.594 35.666 1.00 90.88 167 GLU A N 1
ATOM 1323 C CA . GLU A 1 167 ? -19.145 -10.284 36.950 1.00 90.88 167 GLU A CA 1
ATOM 1324 C C . GLU A 1 167 ? -19.345 -9.339 38.149 1.00 90.88 167 GLU A C 1
ATOM 1326 O O . GLU A 1 167 ? -19.974 -9.713 39.143 1.00 90.88 167 GLU A O 1
ATOM 1331 N N . ARG A 1 168 ? -18.865 -8.090 38.058 1.00 87.69 168 ARG A N 1
ATOM 1332 C CA . ARG A 1 168 ? -19.089 -7.066 39.095 1.00 87.69 168 ARG A CA 1
ATOM 1333 C C . ARG A 1 168 ? -20.556 -6.668 39.220 1.00 87.69 168 ARG A C 1
ATOM 1335 O O . ARG A 1 168 ? -21.020 -6.468 40.341 1.00 87.69 168 ARG A O 1
ATOM 1342 N N . LEU A 1 169 ? -21.271 -6.535 38.103 1.00 84.50 169 LEU A N 1
ATOM 1343 C CA . LEU A 1 169 ? -22.703 -6.232 38.106 1.00 84.50 169 LEU A CA 1
ATOM 1344 C C . LEU A 1 169 ? -23.502 -7.366 38.753 1.00 84.50 169 LEU A C 1
ATOM 1346 O O . LEU A 1 169 ? -24.308 -7.099 39.639 1.00 84.50 169 LEU A O 1
ATOM 1350 N N . ALA A 1 170 ? -23.209 -8.620 38.399 1.00 87.75 170 ALA A N 1
ATOM 1351 C CA . ALA A 1 170 ? -23.845 -9.783 39.013 1.00 87.75 170 ALA A CA 1
ATOM 1352 C C . ALA A 1 170 ? -23.615 -9.830 40.535 1.00 87.75 170 ALA A C 1
ATOM 1354 O O . ALA A 1 170 ? -24.558 -10.003 41.305 1.00 87.75 170 ALA A O 1
ATOM 1355 N N . ALA A 1 171 ? -22.381 -9.585 40.989 1.00 88.69 171 ALA A N 1
ATOM 1356 C CA . ALA A 1 171 ? -22.072 -9.517 42.418 1.00 88.69 171 ALA A CA 1
ATOM 1357 C C . ALA A 1 171 ? -22.800 -8.363 43.139 1.00 88.69 171 ALA A C 1
ATOM 1359 O O . ALA A 1 171 ? -23.187 -8.498 44.304 1.00 88.69 171 ALA A O 1
ATOM 1360 N N . ALA A 1 172 ? -22.991 -7.220 42.471 1.00 83.38 172 ALA A N 1
ATOM 1361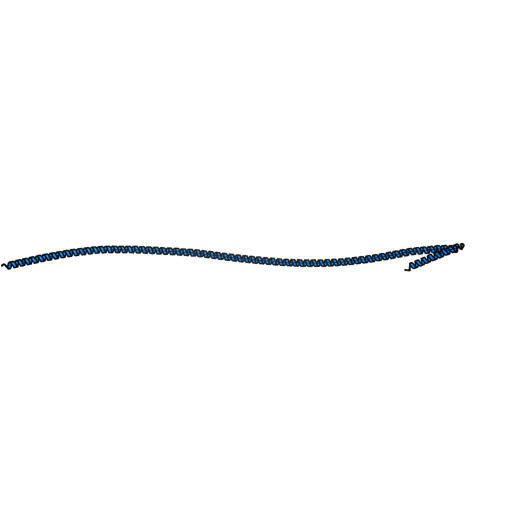 C CA . ALA A 1 172 ? -23.745 -6.098 43.023 1.00 83.38 172 ALA A CA 1
ATOM 1362 C C . ALA A 1 172 ? -25.241 -6.427 43.158 1.00 83.38 172 ALA A C 1
ATOM 1364 O O . ALA A 1 172 ? -25.838 -6.114 44.192 1.00 83.38 172 ALA A O 1
ATOM 1365 N N . ASP A 1 173 ? -25.826 -7.098 42.165 1.00 88.56 173 ASP A N 1
ATOM 1366 C CA . ASP A 1 173 ? -27.216 -7.561 42.208 1.00 88.56 173 ASP A CA 1
ATOM 1367 C C . ASP A 1 173 ? -27.440 -8.566 43.348 1.00 88.56 173 ASP A C 1
ATOM 1369 O O . ASP A 1 173 ? -28.376 -8.403 44.138 1.00 88.56 173 ASP A O 1
ATOM 1373 N N . ASP A 1 174 ? -26.544 -9.544 43.511 1.00 89.56 174 ASP A N 1
ATOM 1374 C CA . ASP A 1 174 ? -26.597 -10.507 44.619 1.00 89.56 174 ASP A CA 1
ATOM 1375 C C . ASP A 1 174 ? -26.528 -9.803 45.985 1.00 89.56 174 ASP A C 1
ATOM 1377 O O . ASP A 1 174 ? -27.330 -10.073 46.885 1.00 89.56 174 ASP A O 1
ATOM 1381 N N . SER A 1 175 ? -25.620 -8.832 46.132 1.00 87.38 175 SER A N 1
ATOM 1382 C CA . SER A 1 175 ? -25.501 -8.013 47.345 1.00 87.38 175 SER A CA 1
ATOM 1383 C C . SER A 1 175 ? -26.789 -7.236 47.649 1.00 87.38 175 SER A C 1
ATOM 1385 O O . SER A 1 175 ? -27.259 -7.206 48.791 1.00 87.38 175 SER A O 1
ATOM 1387 N N . MET A 1 176 ? -27.422 -6.657 46.625 1.00 82.62 176 MET A N 1
ATOM 1388 C CA . MET A 1 176 ? -28.698 -5.951 46.761 1.00 82.62 176 MET A CA 1
ATOM 1389 C C . MET A 1 176 ? -29.838 -6.886 47.185 1.00 82.62 176 M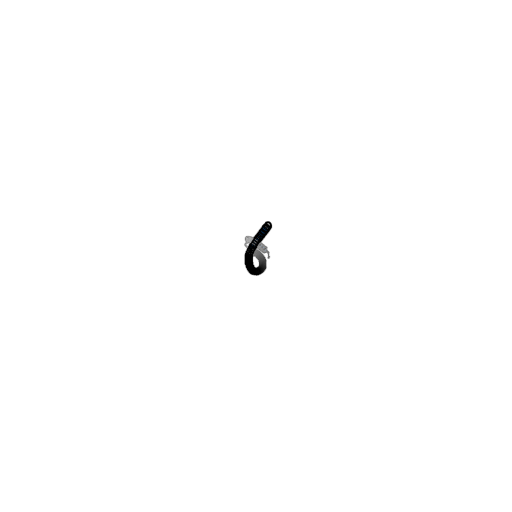ET A C 1
ATOM 1391 O O . MET A 1 176 ? -30.674 -6.506 48.015 1.00 82.62 176 MET A O 1
ATOM 1395 N N . VAL A 1 177 ? -29.871 -8.114 46.660 1.00 89.06 177 VAL A N 1
ATOM 1396 C CA . VAL A 1 177 ? -30.838 -9.145 47.067 1.00 89.06 177 VAL A CA 1
ATOM 1397 C C . VAL A 1 177 ? -30.667 -9.497 48.545 1.00 89.06 177 VAL A C 1
ATOM 1399 O O . VAL A 1 177 ? -31.661 -9.523 49.281 1.00 89.06 177 VAL A O 1
ATOM 1402 N N . GLU A 1 178 ? -29.437 -9.712 49.010 1.00 88.75 178 GLU A N 1
ATOM 1403 C CA . GLU A 1 178 ? -29.157 -10.001 50.422 1.00 88.75 178 GLU A CA 1
ATOM 1404 C C . GLU A 1 178 ? -29.511 -8.821 51.336 1.00 88.75 178 GLU A C 1
ATOM 1406 O O . GLU A 1 178 ? -30.178 -9.000 52.360 1.00 88.75 178 GLU A O 1
ATOM 1411 N N . HIS A 1 179 ? -29.187 -7.590 50.933 1.00 84.50 179 HIS A N 1
ATOM 1412 C CA . HIS A 1 179 ? -29.556 -6.395 51.693 1.00 84.50 179 HIS A CA 1
ATOM 1413 C C . HIS A 1 179 ? -31.082 -6.243 51.823 1.00 84.50 179 HIS A C 1
ATOM 1415 O O . HIS A 1 179 ? -31.603 -5.863 52.879 1.00 84.50 179 HIS A O 1
ATOM 1421 N N . ARG A 1 180 ? -31.832 -6.595 50.768 1.00 84.81 180 ARG A N 1
ATOM 1422 C CA . ARG A 1 180 ? -33.300 -6.614 50.793 1.00 84.81 180 ARG A CA 1
ATOM 1423 C C . ARG A 1 180 ? -33.841 -7.683 51.745 1.00 84.81 180 ARG A C 1
ATOM 1425 O O . ARG A 1 180 ? -34.770 -7.389 52.498 1.00 84.81 180 ARG A O 1
ATOM 1432 N N . LYS A 1 181 ? -33.270 -8.895 51.744 1.00 88.44 181 LYS A N 1
ATOM 1433 C CA . LYS A 1 181 ? -33.641 -9.964 52.691 1.00 88.44 181 LYS A CA 1
ATOM 1434 C C . LYS A 1 181 ? -33.417 -9.520 54.134 1.00 88.44 181 LYS A C 1
ATOM 1436 O O . LYS A 1 181 ? -34.331 -9.655 54.948 1.00 88.44 181 LYS A O 1
ATOM 1441 N N . PHE A 1 182 ? -32.260 -8.921 54.421 1.00 89.50 182 PHE A N 1
ATOM 1442 C CA . PHE A 1 182 ? -31.944 -8.374 55.739 1.00 89.50 182 PHE A CA 1
ATOM 1443 C C . PHE A 1 182 ? -32.988 -7.344 56.195 1.00 89.50 182 PHE A C 1
ATOM 1445 O O . PHE A 1 182 ? -33.529 -7.461 57.294 1.00 89.50 182 PHE A O 1
ATOM 1452 N N . HIS A 1 183 ? -33.346 -6.380 55.337 1.00 85.38 183 HIS A N 1
ATOM 1453 C CA . HIS A 1 183 ? -34.378 -5.386 55.658 1.00 85.38 183 HIS A CA 1
ATOM 1454 C C . HIS A 1 183 ? -35.751 -6.016 55.929 1.00 85.38 183 HIS A C 1
ATOM 1456 O O . HIS A 1 183 ? -36.417 -5.641 56.893 1.00 85.38 183 HIS A O 1
ATOM 1462 N N . ILE A 1 184 ? -36.176 -6.989 55.116 1.00 88.50 184 ILE A N 1
ATOM 1463 C CA . ILE A 1 184 ? -37.454 -7.691 55.315 1.00 88.50 184 ILE A CA 1
ATOM 1464 C C . ILE A 1 184 ? -37.466 -8.427 56.660 1.00 88.50 184 ILE A C 1
ATOM 1466 O O . ILE A 1 184 ? -38.466 -8.372 57.379 1.00 88.50 184 ILE A O 1
ATOM 1470 N N . GLN A 1 185 ? -36.368 -9.095 57.017 1.00 89.81 185 GLN A N 1
ATOM 1471 C CA . GLN A 1 185 ? -36.250 -9.794 58.293 1.00 89.81 185 GLN A CA 1
ATOM 1472 C C . GLN A 1 185 ? -36.271 -8.816 59.473 1.00 89.81 185 GLN A C 1
ATOM 1474 O O . GLN A 1 185 ? -37.053 -9.009 60.401 1.00 89.81 185 GLN A O 1
ATOM 1479 N N . ALA A 1 186 ? -35.514 -7.718 59.397 1.00 87.62 186 ALA A N 1
ATOM 1480 C CA . ALA A 1 186 ? -35.517 -6.676 60.421 1.00 87.62 186 ALA A CA 1
ATOM 1481 C C . ALA A 1 186 ? -36.915 -6.060 60.621 1.00 87.62 186 ALA A C 1
ATOM 1483 O O . ALA A 1 186 ? -37.355 -5.877 61.757 1.00 87.62 186 ALA A O 1
ATOM 1484 N N . MET A 1 187 ? -37.652 -5.796 59.534 1.00 87.25 187 MET A N 1
ATOM 1485 C CA . MET A 1 187 ? -39.038 -5.316 59.607 1.00 87.25 187 MET A CA 1
ATOM 1486 C C . MET A 1 187 ? -39.979 -6.344 60.241 1.00 87.25 187 MET A C 1
ATOM 1488 O O . MET A 1 187 ? -40.848 -5.970 61.028 1.00 87.25 187 MET A O 1
ATOM 1492 N N . ARG A 1 188 ? -39.817 -7.636 59.926 1.00 90.44 188 ARG A N 1
ATOM 1493 C CA . ARG A 1 188 ? -40.616 -8.704 60.539 1.00 90.44 188 ARG A CA 1
ATOM 1494 C C . ARG A 1 188 ? -40.383 -8.765 62.047 1.00 90.44 188 ARG A C 1
ATOM 1496 O O . ARG A 1 188 ? -41.353 -8.728 62.796 1.00 90.44 188 ARG A O 1
ATOM 1503 N N . GLU A 1 189 ? -39.128 -8.766 62.486 1.00 91.88 189 GLU A N 1
ATOM 1504 C CA . GLU A 1 189 ? -38.807 -8.764 63.915 1.00 91.88 189 GLU A CA 1
ATOM 1505 C C . GLU A 1 189 ? -39.319 -7.502 64.623 1.00 91.88 189 GLU A C 1
ATOM 1507 O O . GLU A 1 189 ? -39.794 -7.567 65.755 1.00 91.88 189 GLU A O 1
ATOM 1512 N N . ALA A 1 190 ? -39.233 -6.332 63.979 1.00 88.44 190 ALA A N 1
ATOM 1513 C CA . ALA A 1 190 ? -39.784 -5.096 64.530 1.00 88.44 190 ALA A CA 1
ATOM 1514 C C . ALA A 1 190 ? -41.306 -5.191 64.721 1.00 88.44 190 ALA A C 1
ATOM 1516 O O . ALA A 1 190 ? -41.811 -4.805 65.776 1.00 88.44 190 ALA A O 1
ATOM 1517 N N . ASN A 1 191 ? -42.025 -5.758 63.747 1.00 91.12 191 ASN A N 1
ATOM 1518 C CA . ASN A 1 191 ? -43.465 -5.996 63.849 1.00 91.12 191 ASN A CA 1
ATOM 1519 C C . ASN A 1 191 ? -43.810 -7.006 64.950 1.00 91.12 191 ASN A C 1
ATOM 1521 O O . ASN A 1 191 ? -44.758 -6.781 65.696 1.00 91.12 191 ASN A O 1
ATOM 1525 N N . GLU A 1 192 ? -43.036 -8.082 65.095 1.00 92.69 192 GLU A N 1
ATOM 1526 C CA . GLU A 1 192 ? -43.213 -9.057 66.179 1.00 92.69 192 GLU A CA 1
ATOM 1527 C C . GLU A 1 192 ? -43.002 -8.412 67.557 1.00 92.69 192 GLU A C 1
ATOM 1529 O O . GLU A 1 192 ? -43.818 -8.601 68.460 1.00 92.69 192 GLU A O 1
ATOM 1534 N N . ARG A 1 193 ? -41.960 -7.581 67.713 1.00 90.75 193 ARG A N 1
ATOM 1535 C CA .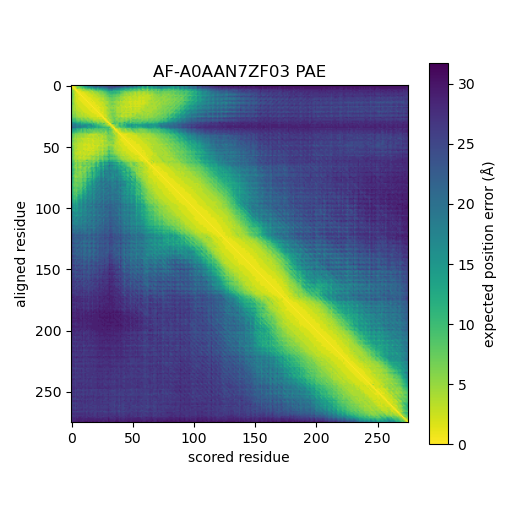 ARG A 1 193 ? -41.717 -6.810 68.946 1.00 90.75 193 ARG A CA 1
ATOM 1536 C C . ARG A 1 193 ? -42.856 -5.830 69.239 1.00 90.75 193 ARG A C 1
ATOM 1538 O O . ARG A 1 193 ? -43.276 -5.717 70.389 1.00 90.75 193 ARG A O 1
ATOM 1545 N N . LEU A 1 194 ? -43.377 -5.148 68.218 1.00 90.56 194 LEU A N 1
ATOM 1546 C CA . LEU A 1 194 ? -44.542 -4.263 68.333 1.00 90.56 194 LEU A CA 1
ATOM 1547 C C . LEU A 1 194 ? -45.797 -5.024 68.770 1.00 90.56 194 LEU A C 1
ATOM 1549 O O . LEU A 1 194 ? -46.476 -4.580 69.693 1.00 90.56 194 LEU A O 1
ATOM 1553 N N . ALA A 1 195 ? -46.076 -6.177 68.161 1.00 91.56 195 ALA A N 1
ATOM 1554 C CA . ALA A 1 195 ? -47.209 -7.022 68.525 1.00 91.56 195 ALA A CA 1
ATOM 1555 C C . ALA A 1 195 ? -47.092 -7.533 69.971 1.00 91.56 195 ALA A C 1
ATOM 1557 O O . ALA A 1 195 ? -48.060 -7.477 70.729 1.00 91.56 195 ALA A O 1
ATOM 1558 N N . ALA A 1 196 ? -45.895 -7.955 70.391 1.00 90.56 196 ALA A N 1
ATOM 1559 C CA . ALA A 1 196 ? -45.636 -8.356 71.771 1.00 90.56 196 ALA A CA 1
ATOM 1560 C C . ALA A 1 196 ? -45.846 -7.193 72.758 1.00 90.56 196 ALA A C 1
ATOM 1562 O O . ALA A 1 196 ? -46.471 -7.374 73.803 1.00 90.56 196 ALA A O 1
ATOM 1563 N N . ALA A 1 197 ? -45.379 -5.986 72.418 1.00 87.06 197 ALA A N 1
ATOM 1564 C CA . ALA A 1 197 ? -45.591 -4.793 73.234 1.00 87.06 197 ALA A CA 1
ATOM 1565 C C . ALA A 1 197 ? -47.079 -4.413 73.331 1.00 87.06 197 ALA A C 1
ATOM 1567 O O . ALA A 1 197 ? -47.554 -4.074 74.414 1.00 87.06 197 ALA A O 1
ATOM 1568 N N . GLN A 1 198 ? -47.832 -4.508 72.231 1.00 90.62 198 GLN A N 1
ATOM 1569 C CA . GLN A 1 198 ? -49.283 -4.302 72.232 1.00 90.62 198 GLN A CA 1
ATOM 1570 C C . GLN A 1 198 ? -49.992 -5.312 73.139 1.00 90.62 198 GLN A C 1
ATOM 1572 O O . GLN A 1 198 ? -50.783 -4.901 73.987 1.00 90.62 198 GLN A O 1
ATOM 1577 N N . GLY A 1 199 ? -49.647 -6.599 73.037 1.00 91.12 199 GLY A N 1
ATOM 1578 C CA . GLY A 1 199 ? -50.174 -7.636 73.925 1.00 91.12 199 GLY A CA 1
ATOM 1579 C C . GLY A 1 199 ? -49.866 -7.360 75.400 1.00 91.12 199 GLY A C 1
ATOM 1580 O O . GLY A 1 199 ? -50.754 -7.443 76.245 1.00 91.12 199 GLY A O 1
ATOM 1581 N N . ALA A 1 200 ? -48.640 -6.935 75.722 1.00 90.38 200 ALA A N 1
ATOM 1582 C CA . ALA A 1 200 ? -48.268 -6.561 77.088 1.00 90.38 200 ALA A CA 1
ATOM 1583 C C . ALA A 1 200 ? -49.076 -5.358 77.615 1.00 90.38 200 ALA A C 1
ATOM 1585 O O . ALA A 1 200 ? -49.495 -5.353 78.773 1.00 90.38 200 ALA A O 1
ATOM 1586 N N . ILE A 1 201 ? -49.336 -4.351 76.772 1.00 90.00 201 ILE A N 1
ATOM 1587 C CA . ILE A 1 201 ? -50.185 -3.200 77.122 1.00 90.00 201 ILE A CA 1
ATOM 1588 C C . ILE A 1 201 ? -51.634 -3.641 77.362 1.00 90.00 201 ILE A C 1
ATOM 1590 O O . ILE A 1 201 ? -52.273 -3.154 78.296 1.00 90.00 201 ILE A O 1
ATOM 1594 N N . GLU A 1 202 ? -52.167 -4.545 76.540 1.00 92.38 202 GLU A N 1
ATOM 1595 C CA . GLU A 1 202 ? -53.514 -5.093 76.721 1.00 92.38 202 GLU A CA 1
ATOM 1596 C C . GLU A 1 202 ? -53.642 -5.872 78.031 1.00 92.38 202 GLU A C 1
ATOM 1598 O O . GLU A 1 202 ? -54.591 -5.641 78.781 1.00 92.38 202 GLU A O 1
ATOM 1603 N N . GLU A 1 203 ? -52.671 -6.727 78.357 1.00 91.75 203 GLU A N 1
ATOM 1604 C CA . GLU A 1 203 ? -52.639 -7.443 79.636 1.00 91.75 203 GLU A CA 1
ATOM 1605 C C . GLU A 1 203 ? -52.526 -6.481 80.824 1.00 91.75 203 GLU A C 1
ATOM 1607 O O . GLU A 1 203 ? -53.276 -6.601 81.794 1.00 91.75 203 GLU A O 1
ATOM 1612 N N . HIS A 1 204 ? -51.679 -5.453 80.726 1.00 89.50 204 HIS A N 1
ATOM 1613 C CA . HIS A 1 204 ? -51.584 -4.424 81.762 1.00 89.50 204 HIS A CA 1
ATOM 1614 C C . HIS A 1 204 ? -52.911 -3.672 81.949 1.00 89.50 204 HIS A C 1
ATOM 1616 O O . HIS A 1 204 ? -53.320 -3.401 83.078 1.00 89.50 204 HIS A O 1
ATOM 1622 N N . ARG A 1 205 ? -53.631 -3.366 80.860 1.00 89.94 205 ARG A N 1
ATOM 1623 C CA . ARG A 1 205 ? -54.974 -2.763 80.927 1.00 89.94 205 ARG A CA 1
ATOM 1624 C C . ARG A 1 205 ? -55.985 -3.689 81.598 1.00 89.94 205 ARG A C 1
ATOM 1626 O O . ARG A 1 205 ? -56.754 -3.208 82.428 1.00 89.94 205 ARG A O 1
ATOM 1633 N N . LYS A 1 206 ? -55.985 -4.988 81.276 1.00 92.31 206 LYS A N 1
ATOM 1634 C CA . LYS A 1 206 ? -56.860 -5.982 81.927 1.00 92.31 206 LYS A CA 1
ATOM 1635 C C . LYS A 1 206 ? -56.582 -6.063 83.425 1.00 92.31 206 LYS A C 1
ATOM 1637 O O . LYS A 1 206 ? -57.522 -6.010 84.214 1.00 92.31 206 LYS A O 1
ATOM 1642 N N . PHE A 1 207 ? -55.307 -6.125 83.809 1.00 91.56 207 PHE A N 1
ATOM 1643 C CA . PHE A 1 207 ? -54.891 -6.109 85.210 1.00 91.56 207 PHE A CA 1
ATOM 1644 C C . PHE A 1 207 ? -55.392 -4.850 85.928 1.00 91.56 207 PHE A C 1
ATOM 1646 O O . PHE A 1 207 ? -56.031 -4.949 86.974 1.00 91.56 207 PHE A O 1
ATOM 1653 N N . HIS A 1 208 ? -55.181 -3.669 85.338 1.00 90.56 208 HIS A N 1
ATOM 1654 C CA . HIS A 1 208 ? -55.646 -2.410 85.921 1.00 90.56 208 HIS A CA 1
ATOM 1655 C C . HIS A 1 208 ? -57.170 -2.354 86.069 1.00 90.56 208 HIS A C 1
ATOM 1657 O O . HIS A 1 208 ? -57.665 -1.896 87.095 1.00 90.56 208 HIS A O 1
ATOM 1663 N N . ALA A 1 209 ? -57.915 -2.826 85.066 1.00 90.69 209 ALA A N 1
ATOM 1664 C CA . ALA A 1 209 ? -59.373 -2.874 85.114 1.00 90.69 209 ALA A CA 1
ATOM 1665 C C . ALA A 1 209 ? -59.877 -3.815 86.222 1.00 90.69 209 ALA A C 1
ATOM 1667 O O . ALA A 1 209 ? -60.810 -3.465 86.941 1.00 90.69 209 ALA A O 1
ATOM 1668 N N . ALA A 1 210 ? -59.238 -4.977 86.396 1.00 91.38 210 ALA A N 1
ATOM 1669 C CA . ALA A 1 210 ? -59.559 -5.906 87.476 1.00 91.38 210 ALA A CA 1
ATOM 1670 C C . ALA A 1 210 ? -59.271 -5.298 88.859 1.00 91.38 210 ALA A C 1
ATOM 1672 O O . ALA A 1 210 ? -60.124 -5.365 89.740 1.00 91.38 210 ALA A O 1
ATOM 1673 N N . ALA A 1 211 ? -58.118 -4.642 89.024 1.00 89.19 211 ALA A N 1
ATOM 1674 C CA . ALA A 1 211 ? -57.752 -3.971 90.270 1.00 89.19 211 ALA A CA 1
ATOM 1675 C C . ALA A 1 211 ? -58.713 -2.820 90.623 1.00 8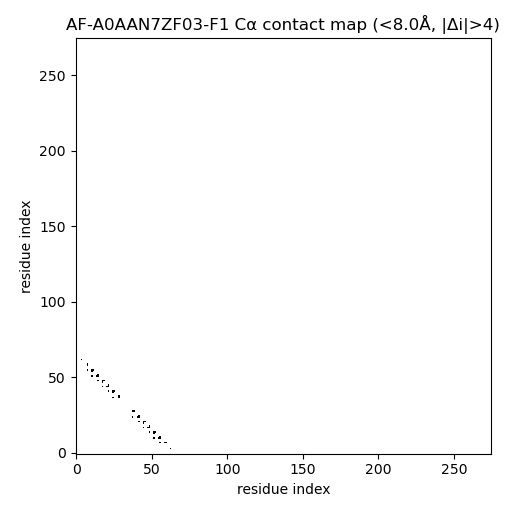9.19 211 ALA A C 1
ATOM 1677 O O . ALA A 1 211 ? -59.093 -2.672 91.782 1.00 89.19 211 ALA A O 1
ATOM 1678 N N . MET A 1 212 ? -59.141 -2.029 89.631 1.00 90.50 212 MET A N 1
ATOM 1679 C CA . MET A 1 212 ? -60.145 -0.974 89.832 1.00 90.50 212 MET A CA 1
ATOM 1680 C C . MET A 1 212 ? -61.493 -1.558 90.257 1.00 90.50 212 MET A C 1
ATOM 1682 O O . MET A 1 212 ? -62.083 -1.080 91.218 1.00 90.50 212 MET A O 1
ATOM 1686 N N . LYS A 1 213 ? -61.943 -2.636 89.605 1.00 92.88 213 LYS A N 1
ATOM 1687 C CA . LYS A 1 213 ? -63.187 -3.319 89.976 1.00 92.88 213 LYS A CA 1
ATOM 1688 C C . LYS A 1 213 ? -63.146 -3.844 91.416 1.00 92.88 213 LYS A C 1
ATOM 1690 O O . LYS A 1 213 ? -64.106 -3.669 92.155 1.00 92.88 213 LYS A O 1
ATOM 1695 N N . GLU A 1 214 ? -62.035 -4.454 91.827 1.00 92.56 214 GLU A N 1
ATOM 1696 C CA . GLU A 1 214 ? -61.852 -4.925 93.206 1.00 92.56 214 GLU A CA 1
ATOM 1697 C C . GLU A 1 214 ? -61.856 -3.761 94.212 1.00 92.56 214 GLU A C 1
ATOM 1699 O O . GLU A 1 214 ? -62.422 -3.876 95.300 1.00 92.56 214 GLU A O 1
ATOM 1704 N N . ALA A 1 215 ? -61.244 -2.626 93.860 1.00 89.19 215 ALA A N 1
ATOM 1705 C CA . ALA A 1 215 ? -61.277 -1.426 94.689 1.00 89.19 215 ALA A CA 1
ATOM 1706 C C . ALA A 1 215 ? -62.706 -0.882 94.846 1.00 89.19 215 ALA A C 1
ATOM 1708 O O . ALA A 1 215 ? -63.110 -0.581 95.970 1.00 89.19 215 ALA A O 1
ATOM 1709 N N . ASP A 1 216 ? -63.480 -0.824 93.760 1.00 91.62 216 ASP A N 1
ATOM 1710 C CA . ASP A 1 216 ? -64.885 -0.404 93.782 1.00 91.62 216 ASP A CA 1
ATOM 1711 C C . ASP A 1 216 ? -65.743 -1.349 94.642 1.00 91.62 216 ASP A C 1
ATOM 1713 O O . ASP A 1 216 ? -66.529 -0.893 95.472 1.00 91.62 216 ASP A O 1
ATOM 1717 N N . GLU A 1 217 ? -65.552 -2.668 94.517 1.00 92.50 217 GLU A N 1
ATOM 1718 C CA . GLU A 1 217 ? -66.232 -3.671 95.350 1.00 92.50 217 GLU A CA 1
ATOM 1719 C C . GLU A 1 217 ? -65.893 -3.496 96.843 1.00 92.50 217 GLU A C 1
ATOM 1721 O O . GLU A 1 217 ? -66.780 -3.544 97.698 1.00 92.50 217 GLU A O 1
ATOM 1726 N N . ARG A 1 218 ? -64.622 -3.236 97.179 1.00 90.88 218 ARG A N 1
ATOM 1727 C CA . ARG A 1 218 ? -64.195 -2.963 98.563 1.00 90.88 218 ARG A CA 1
ATOM 1728 C C . ARG A 1 218 ? -64.780 -1.666 99.114 1.00 90.88 218 ARG A C 1
ATOM 1730 O O . ARG A 1 218 ? -65.154 -1.636 100.286 1.00 90.88 218 ARG A O 1
ATOM 1737 N N . LEU A 1 219 ? -64.852 -0.612 98.299 1.00 90.12 219 LEU A N 1
ATOM 1738 C CA . LEU A 1 219 ? -65.484 0.652 98.680 1.00 90.12 219 LEU A CA 1
ATOM 1739 C C . LEU A 1 219 ? -66.980 0.462 98.941 1.00 90.12 219 LEU A C 1
ATOM 1741 O O . LEU A 1 219 ? -67.463 0.923 99.970 1.00 90.12 219 LEU A O 1
ATOM 1745 N N . ALA A 1 220 ? -67.684 -0.293 98.094 1.00 90.38 220 ALA A N 1
ATOM 1746 C CA . ALA A 1 220 ? -69.097 -0.609 98.302 1.00 90.38 220 ALA A CA 1
ATOM 1747 C C . ALA A 1 220 ? -69.336 -1.343 99.636 1.00 90.38 220 ALA A C 1
ATOM 1749 O O . ALA A 1 220 ? -70.210 -0.961 100.411 1.00 90.38 220 ALA A O 1
ATOM 1750 N N . VAL A 1 221 ? -68.504 -2.340 99.963 1.00 91.12 221 VAL A N 1
ATOM 1751 C CA . VAL A 1 221 ? -68.572 -3.040 101.261 1.00 91.12 221 VAL A CA 1
ATOM 1752 C C . VAL A 1 221 ? -68.266 -2.099 102.434 1.00 91.12 221 VAL A C 1
ATOM 1754 O O . VAL A 1 221 ? -68.880 -2.206 103.497 1.00 91.12 221 VAL A O 1
ATOM 1757 N N . ALA A 1 222 ? -67.310 -1.179 102.279 1.00 86.94 222 ALA A N 1
ATOM 1758 C CA . ALA A 1 222 ? -66.999 -0.192 103.309 1.00 86.94 222 ALA A CA 1
ATOM 1759 C C . ALA A 1 222 ? -68.171 0.775 103.547 1.00 86.94 222 ALA A C 1
ATOM 1761 O O . ALA A 1 222 ? -68.496 1.052 104.704 1.00 86.94 222 ALA A O 1
ATOM 1762 N N . ASP A 1 223 ? -68.833 1.229 102.483 1.00 89.94 223 ASP A N 1
ATOM 1763 C CA . ASP A 1 223 ? -70.029 2.069 102.559 1.00 89.94 223 ASP A CA 1
ATOM 1764 C C . ASP A 1 223 ? -71.184 1.341 103.262 1.00 89.94 223 ASP A C 1
ATOM 1766 O O . ASP A 1 223 ? -71.782 1.899 104.187 1.00 89.94 223 ASP A O 1
ATOM 1770 N N . ASP A 1 224 ? -71.441 0.075 102.917 1.00 90.00 224 ASP A N 1
ATOM 1771 C CA . ASP A 1 224 ? -72.445 -0.758 103.592 1.00 90.00 224 ASP A CA 1
ATOM 1772 C C . ASP A 1 224 ? -72.145 -0.897 105.094 1.00 90.00 224 ASP A C 1
ATOM 1774 O O . ASP A 1 224 ? -73.018 -0.679 105.942 1.00 90.00 224 ASP A O 1
ATOM 1778 N N . ASN A 1 225 ? -70.885 -1.165 105.453 1.00 88.50 225 ASN A N 1
ATOM 1779 C CA . ASN A 1 225 ? -70.448 -1.228 106.850 1.00 88.50 225 ASN A CA 1
ATOM 1780 C C . ASN A 1 225 ? -70.639 0.112 107.581 1.00 88.50 225 ASN A C 1
ATOM 1782 O O . ASN A 1 225 ? -71.038 0.131 108.749 1.00 88.50 225 ASN A O 1
ATOM 1786 N N . MET A 1 226 ? -70.383 1.244 106.916 1.00 87.44 226 MET A N 1
ATOM 1787 C CA . MET A 1 226 ? -70.623 2.577 107.481 1.00 87.44 226 MET A CA 1
ATOM 1788 C C . MET A 1 226 ? -72.117 2.853 107.691 1.00 87.44 226 MET A C 1
ATOM 1790 O O . MET A 1 226 ? -72.495 3.458 108.702 1.00 87.44 226 MET A O 1
ATOM 1794 N N . VAL A 1 227 ? -72.979 2.401 106.775 1.00 91.06 227 VAL A N 1
ATOM 1795 C CA . VAL A 1 227 ? -74.440 2.479 106.920 1.00 91.06 227 VAL A CA 1
ATOM 1796 C C . VAL A 1 227 ? -74.904 1.661 108.126 1.00 91.06 227 VAL A C 1
ATOM 1798 O O . VAL A 1 227 ? -75.666 2.178 108.948 1.00 91.06 227 VAL A O 1
ATOM 1801 N N . GLU A 1 228 ? -74.416 0.431 108.289 1.00 89.00 228 GLU A N 1
ATOM 1802 C CA . GLU A 1 228 ? -74.739 -0.413 109.447 1.00 89.00 228 GLU A CA 1
ATOM 1803 C C . GLU A 1 228 ? -74.228 0.182 110.765 1.00 89.00 228 GLU A C 1
ATOM 1805 O O . GLU A 1 228 ? -74.984 0.282 111.736 1.00 89.00 228 GLU A O 1
ATOM 1810 N N . HIS A 1 229 ? -72.992 0.691 110.798 1.00 87.44 229 HIS A N 1
ATOM 1811 C CA . HIS A 1 229 ? -72.457 1.382 111.973 1.00 87.44 229 HIS A CA 1
ATOM 1812 C C . HIS A 1 229 ? -73.317 2.599 112.354 1.00 87.44 229 HIS A C 1
ATOM 1814 O O . HIS A 1 229 ? -73.618 2.825 113.530 1.00 87.44 229 HIS A O 1
ATOM 1820 N N . ARG A 1 230 ? -73.787 3.369 111.363 1.00 88.88 230 ARG A N 1
ATOM 1821 C CA . ARG A 1 230 ? -74.701 4.497 111.591 1.00 88.88 230 ARG A CA 1
ATOM 1822 C C . ARG A 1 230 ? -76.042 4.033 112.166 1.00 88.88 230 ARG A C 1
ATOM 1824 O O . ARG A 1 230 ? -76.533 4.661 113.104 1.00 88.88 230 ARG A O 1
ATOM 1831 N N . LYS A 1 231 ? -76.627 2.942 111.652 1.00 89.69 231 LYS A N 1
ATOM 1832 C CA . LYS A 1 231 ? -77.869 2.354 112.194 1.00 89.69 231 LYS A CA 1
ATOM 1833 C C . LYS A 1 231 ? -77.693 1.933 113.651 1.00 89.69 231 LYS A C 1
ATOM 1835 O O . LYS A 1 231 ? -78.534 2.286 114.478 1.00 89.69 231 LYS A O 1
ATOM 1840 N N . PHE A 1 232 ? -76.598 1.241 113.967 1.00 88.88 232 PHE A N 1
ATOM 1841 C CA . PHE A 1 232 ? -76.253 0.858 115.335 1.00 88.88 232 PHE A CA 1
ATOM 1842 C C . PHE A 1 232 ? -76.168 2.086 116.252 1.00 88.88 232 PHE A C 1
ATOM 1844 O O . PHE A 1 232 ? -76.797 2.113 117.309 1.00 88.88 232 PHE A O 1
ATOM 1851 N N . HIS A 1 233 ? -75.468 3.140 115.822 1.00 88.19 233 HIS A N 1
ATOM 1852 C CA . HIS A 1 233 ? -75.317 4.363 116.613 1.00 88.19 233 HIS A CA 1
ATOM 1853 C C . HIS A 1 233 ? -76.663 5.062 116.874 1.00 88.19 233 HIS A C 1
ATOM 1855 O O . HIS A 1 233 ? -76.947 5.464 118.001 1.00 88.19 233 HIS A O 1
ATOM 1861 N N . VAL A 1 234 ? -77.540 5.139 115.864 1.00 89.88 234 VAL A N 1
ATOM 1862 C CA . VAL A 1 234 ? -78.903 5.685 116.010 1.00 89.88 234 VAL A CA 1
ATOM 1863 C C . VAL A 1 234 ? -79.748 4.849 116.976 1.00 89.88 234 VAL A C 1
ATOM 1865 O O . VAL A 1 234 ? -80.502 5.407 117.773 1.00 89.88 234 VAL A O 1
ATOM 1868 N N . GLN A 1 235 ? -79.645 3.519 116.929 1.00 89.62 235 GLN A N 1
ATOM 1869 C CA . GLN A 1 235 ? -80.353 2.645 117.869 1.00 89.62 235 GLN A CA 1
ATOM 1870 C C . GLN A 1 235 ? -79.850 2.823 119.304 1.00 89.62 235 GLN A C 1
ATOM 1872 O O . GLN A 1 235 ? -80.669 2.951 120.214 1.00 89.62 235 GLN A O 1
ATOM 1877 N N . ALA A 1 236 ? -78.530 2.889 119.500 1.00 87.38 236 ALA A N 1
ATOM 1878 C CA . ALA A 1 236 ? -77.923 3.140 120.804 1.00 87.38 236 ALA A CA 1
ATOM 1879 C C . ALA A 1 236 ? -78.367 4.494 121.383 1.00 87.38 236 ALA A C 1
ATOM 1881 O O . ALA A 1 236 ? -78.743 4.566 122.551 1.00 87.38 236 ALA A O 1
ATOM 1882 N N . MET A 1 237 ? -78.410 5.539 120.550 1.00 89.00 237 MET A N 1
ATOM 1883 C CA . MET A 1 237 ? -78.920 6.863 120.921 1.00 89.00 237 MET A CA 1
ATOM 1884 C C . MET A 1 237 ? -80.393 6.824 121.336 1.00 89.00 237 MET A C 1
ATOM 1886 O O . MET A 1 237 ? -80.736 7.309 122.408 1.00 89.00 237 MET A O 1
ATOM 1890 N N . ARG A 1 238 ? -81.256 6.162 120.555 1.00 90.31 238 ARG A N 1
ATOM 1891 C CA . ARG A 1 238 ? -82.675 5.987 120.917 1.00 90.31 238 ARG A CA 1
ATOM 1892 C C . ARG A 1 238 ? -82.863 5.236 122.234 1.00 90.31 238 ARG A C 1
ATOM 1894 O O . ARG A 1 238 ? -83.796 5.528 122.975 1.00 90.31 238 ARG A O 1
ATOM 1901 N N . GLU A 1 239 ? -82.032 4.236 122.513 1.00 90.38 239 GLU A N 1
ATOM 1902 C CA . GLU A 1 239 ? -82.087 3.498 123.778 1.00 90.38 239 GLU A CA 1
ATOM 1903 C C . GLU A 1 239 ? -81.603 4.356 124.954 1.00 90.38 239 GLU A C 1
ATOM 1905 O O . GLU A 1 239 ? -82.208 4.322 126.026 1.00 90.38 239 GLU A O 1
ATOM 1910 N N . ALA A 1 240 ? -80.563 5.169 124.751 1.00 87.12 240 ALA A N 1
ATOM 1911 C CA . ALA A 1 240 ? -80.118 6.149 125.736 1.00 87.12 240 ALA A CA 1
ATOM 1912 C C . ALA A 1 240 ? -81.222 7.173 126.049 1.00 87.12 240 ALA A C 1
ATOM 1914 O O . ALA A 1 240 ? -81.524 7.379 127.222 1.00 87.12 240 ALA A O 1
ATOM 1915 N N . ASP A 1 241 ? -81.896 7.715 125.030 1.00 89.94 241 ASP A N 1
ATOM 1916 C CA . ASP A 1 241 ? -83.026 8.639 125.204 1.00 89.94 241 ASP A CA 1
ATOM 1917 C C . ASP A 1 241 ? -84.175 7.997 125.992 1.00 89.94 241 ASP A C 1
ATOM 1919 O O . ASP A 1 241 ? -84.715 8.601 126.916 1.00 89.94 241 ASP A O 1
ATOM 1923 N N . LYS A 1 242 ? -84.528 6.737 125.695 1.00 90.69 242 LYS A N 1
ATOM 1924 C CA . LYS A 1 242 ? -85.537 5.996 126.475 1.00 90.69 242 LYS A CA 1
ATOM 1925 C C . LYS A 1 242 ? -85.129 5.820 127.935 1.00 90.69 242 LYS A C 1
ATOM 1927 O O . LYS A 1 242 ? -85.978 5.899 128.820 1.00 90.69 242 LYS A O 1
ATOM 1932 N N . ARG A 1 243 ? -83.851 5.528 128.197 1.00 89.06 243 ARG A N 1
ATOM 1933 C CA . ARG A 1 243 ? -83.325 5.387 129.563 1.00 89.06 243 ARG A CA 1
ATOM 1934 C C . ARG A 1 243 ? -83.347 6.716 130.309 1.00 89.06 243 ARG A C 1
ATOM 1936 O O . ARG A 1 243 ? -83.728 6.713 131.474 1.00 89.06 243 ARG A O 1
ATOM 1943 N N . LEU A 1 244 ? -82.994 7.815 129.642 1.00 88.62 244 LEU A N 1
ATOM 1944 C CA . LEU A 1 244 ? -83.109 9.167 130.190 1.00 88.62 244 LEU A CA 1
ATOM 1945 C C . LEU A 1 244 ? -84.568 9.506 130.503 1.00 88.62 244 LEU A C 1
ATOM 1947 O O . LEU A 1 244 ? -84.853 9.880 131.631 1.00 88.62 244 LEU A O 1
ATOM 1951 N N . GLY A 1 245 ? -85.501 9.237 129.586 1.00 87.88 245 GLY A N 1
ATOM 1952 C CA . GLY A 1 245 ? -86.934 9.426 129.837 1.00 87.88 245 GLY A CA 1
ATOM 1953 C C . GLY A 1 245 ? -87.444 8.628 131.044 1.00 87.88 245 GLY A C 1
ATOM 1954 O O . GLY A 1 245 ? -88.132 9.172 131.898 1.00 87.88 245 GLY A O 1
ATOM 1955 N N . ARG A 1 246 ? -87.031 7.359 131.194 1.00 87.25 246 ARG A N 1
ATOM 1956 C CA . ARG A 1 246 ? -87.348 6.562 132.397 1.00 87.25 246 ARG A CA 1
ATOM 1957 C C . ARG A 1 246 ? -86.722 7.128 133.673 1.00 87.25 246 ARG A C 1
ATOM 1959 O O . ARG A 1 246 ? -87.314 6.996 134.741 1.00 87.25 246 ARG A O 1
ATOM 1966 N N . ALA A 1 247 ? -85.517 7.690 133.587 1.00 84.31 247 ALA A N 1
ATOM 1967 C CA . ALA A 1 247 ? -84.860 8.327 134.722 1.00 84.31 247 ALA A CA 1
ATOM 1968 C C . ALA A 1 247 ? -85.589 9.618 135.125 1.00 84.31 247 ALA A C 1
ATOM 1970 O O . ALA A 1 247 ? -85.820 9.825 136.314 1.00 84.31 247 ALA A O 1
ATOM 1971 N N . ASP A 1 248 ? -86.016 10.425 134.154 1.00 87.31 248 ASP A N 1
ATOM 1972 C CA . ASP A 1 248 ? -86.844 11.611 134.380 1.00 87.31 248 ASP A CA 1
ATOM 1973 C C . ASP A 1 248 ? -88.181 11.232 135.031 1.00 87.31 248 ASP A C 1
ATOM 1975 O O . ASP A 1 248 ? -88.545 11.813 136.054 1.00 87.31 248 ASP A O 1
ATOM 1979 N N . ASP A 1 249 ? -88.867 10.202 134.521 1.00 88.00 249 ASP A N 1
ATOM 1980 C CA . ASP A 1 249 ? -90.093 9.664 135.124 1.00 88.00 249 ASP A CA 1
ATOM 1981 C C . ASP A 1 249 ? -89.855 9.214 136.575 1.00 88.00 249 ASP A C 1
ATOM 1983 O O . ASP A 1 249 ? -90.630 9.551 137.472 1.00 88.00 249 ASP A O 1
ATOM 1987 N N . ALA A 1 250 ? -88.753 8.502 136.841 1.00 85.12 250 ALA A N 1
ATOM 1988 C CA . ALA A 1 250 ? -88.387 8.068 138.189 1.00 85.12 250 ALA A CA 1
ATOM 1989 C C . ALA A 1 250 ? -88.099 9.250 139.131 1.00 85.12 250 ALA A C 1
ATOM 1991 O O . ALA A 1 250 ? -88.488 9.212 140.299 1.00 85.12 250 ALA A O 1
ATOM 1992 N N . ILE A 1 251 ? -87.461 10.318 138.640 1.00 85.25 251 ILE A N 1
ATOM 1993 C CA . ILE A 1 251 ? -87.235 11.556 139.400 1.00 85.25 251 ILE A CA 1
ATOM 1994 C C . ILE A 1 251 ? -88.565 12.263 139.682 1.00 85.25 251 ILE A C 1
ATOM 1996 O O . ILE A 1 251 ? -88.778 12.733 140.801 1.00 85.25 251 ILE A O 1
ATOM 2000 N N . ILE A 1 252 ? -89.471 12.327 138.702 1.00 86.81 252 ILE A N 1
ATOM 2001 C CA . ILE A 1 252 ? -90.812 12.900 138.870 1.00 86.81 252 ILE A CA 1
ATOM 2002 C C . ILE A 1 252 ? -91.586 12.121 139.939 1.00 86.81 252 ILE A C 1
ATOM 2004 O O . ILE A 1 252 ? -92.154 12.738 140.842 1.00 86.81 252 ILE A O 1
ATOM 2008 N N . GLU A 1 253 ? -91.579 10.789 139.888 1.00 85.12 253 GLU A N 1
ATOM 2009 C CA . GLU A 1 253 ? -92.223 9.941 140.896 1.00 85.12 253 GLU A CA 1
ATOM 2010 C C . GLU A 1 253 ? -91.574 10.090 142.277 1.00 85.12 253 GLU A C 1
ATOM 2012 O O . GLU A 1 253 ? -92.279 10.270 143.271 1.00 85.12 253 GLU A O 1
ATOM 2017 N N . HIS A 1 254 ? -90.241 10.126 142.359 1.00 84.12 254 HIS A N 1
ATOM 2018 C CA . HIS A 1 254 ? -89.536 10.396 143.613 1.00 84.12 254 HIS A CA 1
ATOM 2019 C C . HIS A 1 254 ? -89.916 11.768 144.189 1.00 84.12 254 HIS A C 1
ATOM 2021 O O . HIS A 1 254 ? -90.149 11.906 145.391 1.00 84.12 254 HIS A O 1
ATOM 2027 N N . ARG A 1 255 ? -90.046 12.793 143.336 1.00 84.75 255 ARG A N 1
ATOM 2028 C CA . ARG A 1 255 ? -90.499 14.128 143.741 1.00 84.75 255 ARG A CA 1
ATOM 2029 C C . ARG A 1 255 ? -91.936 14.094 144.254 1.00 84.75 255 ARG A C 1
ATOM 2031 O O . ARG A 1 255 ? -92.184 14.646 145.320 1.00 84.75 255 ARG A O 1
ATOM 2038 N N . LYS A 1 256 ? -92.860 13.417 143.557 1.00 85.62 256 LYS A N 1
ATOM 2039 C CA . LYS A 1 256 ? -94.252 13.228 144.009 1.00 85.62 256 LYS A CA 1
ATOM 2040 C C . LYS A 1 256 ? -94.309 12.533 145.366 1.00 85.62 256 LYS A C 1
ATOM 2042 O O . LYS A 1 256 ? -95.015 13.010 146.252 1.00 85.62 256 LYS A O 1
ATOM 2047 N N . PHE A 1 257 ? -93.546 11.454 145.545 1.00 83.25 257 PHE A N 1
ATOM 2048 C CA . PHE A 1 257 ? -93.426 10.751 146.821 1.00 83.25 257 PHE A CA 1
ATOM 2049 C C . PHE A 1 257 ? -92.931 11.691 147.924 1.00 83.25 257 PHE A C 1
ATOM 2051 O O . PHE A 1 257 ? -93.541 11.766 148.989 1.00 83.25 257 PHE A O 1
ATOM 2058 N N . HIS A 1 258 ? -91.874 12.464 147.658 1.00 81.44 258 HIS A N 1
ATOM 2059 C CA . HIS A 1 258 ? -91.315 13.378 148.648 1.00 81.44 258 HIS A CA 1
ATOM 2060 C C . HIS A 1 258 ? -92.289 14.508 149.012 1.00 81.44 258 HIS A C 1
ATOM 2062 O O . HIS A 1 258 ? -92.436 14.826 150.191 1.00 81.44 258 HIS A O 1
ATOM 2068 N N . THR A 1 259 ? -93.007 15.068 148.032 1.00 81.25 259 THR A N 1
ATOM 2069 C CA . THR A 1 259 ? -94.064 16.064 148.261 1.00 81.25 259 THR A CA 1
ATOM 2070 C C . THR A 1 259 ? -95.234 15.476 149.051 1.00 81.25 259 THR A C 1
ATOM 2072 O O . THR A 1 259 ? -95.725 16.120 149.971 1.00 81.25 259 THR A O 1
ATOM 2075 N N . ALA A 1 260 ? -95.664 14.248 148.751 1.00 79.06 260 ALA A N 1
ATOM 2076 C CA . ALA A 1 260 ? -96.705 13.567 149.518 1.00 79.06 260 ALA A CA 1
ATOM 2077 C C . ALA A 1 260 ? -96.270 13.317 150.971 1.00 79.06 260 ALA A C 1
ATOM 2079 O O . ALA A 1 260 ? -97.047 13.568 151.891 1.00 79.06 260 ALA A O 1
ATOM 2080 N N . ALA A 1 261 ? -95.022 12.891 151.181 1.00 76.94 261 ALA A N 1
ATOM 2081 C CA . ALA A 1 261 ? -94.442 12.714 152.508 1.00 76.94 261 ALA A CA 1
ATOM 2082 C C . ALA A 1 261 ? -94.357 14.038 153.288 1.00 76.94 261 ALA A C 1
ATOM 2084 O O . ALA A 1 261 ? -94.666 14.055 154.477 1.00 76.94 261 ALA A O 1
ATOM 2085 N N . MET A 1 262 ? -93.995 15.146 152.631 1.00 81.25 262 MET A N 1
ATOM 2086 C CA . MET A 1 262 ? -94.007 16.474 153.256 1.00 81.25 262 MET A CA 1
ATOM 2087 C C . MET A 1 262 ? -95.421 16.937 153.600 1.00 81.25 262 MET A C 1
ATOM 2089 O O . MET A 1 262 ? -95.653 17.340 154.730 1.00 81.25 262 MET A O 1
ATOM 2093 N N . ASN A 1 263 ? -96.388 16.783 152.694 1.00 80.56 263 ASN A N 1
ATOM 2094 C CA . ASN A 1 263 ? -97.786 17.116 152.975 1.00 80.56 263 ASN A CA 1
ATOM 2095 C C . ASN A 1 263 ? -98.358 16.289 154.142 1.00 80.56 263 ASN A C 1
ATOM 2097 O O . ASN A 1 263 ? -99.164 16.789 154.922 1.00 80.56 263 ASN A O 1
ATOM 2101 N N . GLU A 1 264 ? -97.971 15.018 154.268 1.00 78.19 264 GLU A N 1
ATOM 2102 C CA . GLU A 1 264 ? -98.343 14.171 155.406 1.00 78.19 264 GLU A CA 1
ATOM 2103 C C . GLU A 1 264 ? -97.661 14.629 156.704 1.00 78.19 264 GLU A C 1
ATOM 2105 O O . GLU A 1 264 ? -98.306 14.680 157.751 1.00 78.19 264 GLU A O 1
ATOM 2110 N N . ALA A 1 265 ? -96.381 15.008 156.650 1.00 74.00 265 ALA A N 1
ATOM 2111 C CA . ALA A 1 265 ? -95.683 15.598 157.790 1.00 74.00 265 ALA A CA 1
ATOM 2112 C C . ALA A 1 265 ? -96.335 16.920 158.232 1.00 74.00 265 ALA A C 1
ATOM 2114 O O . ALA A 1 265 ? -96.579 17.101 159.423 1.00 74.00 265 ALA A O 1
ATOM 2115 N N . ASP A 1 266 ? -96.709 17.785 157.288 1.00 77.12 266 ASP A N 1
ATOM 2116 C CA . ASP A 1 266 ? -97.427 19.033 157.551 1.00 77.12 266 ASP A CA 1
ATOM 2117 C C . ASP A 1 266 ? -98.814 18.772 158.150 1.00 77.12 266 ASP A C 1
ATOM 2119 O O . ASP A 1 266 ? -99.196 19.433 159.113 1.00 77.12 266 ASP A O 1
ATOM 2123 N N . LYS A 1 267 ? -99.559 17.766 157.664 1.00 75.50 267 LYS A N 1
ATOM 2124 C CA . LYS A 1 267 ? -100.827 17.337 158.288 1.00 75.50 267 LYS A CA 1
ATOM 2125 C C . LYS A 1 267 ? -100.631 16.859 159.725 1.00 75.50 267 LYS A C 1
ATOM 2127 O O . LYS A 1 267 ? -101.434 17.192 160.594 1.00 75.50 267 LYS A O 1
ATOM 2132 N N . ARG A 1 268 ? -99.582 16.074 159.989 1.00 72.25 268 ARG A N 1
ATOM 2133 C CA . ARG A 1 268 ? -99.252 15.613 161.346 1.00 72.25 268 ARG A CA 1
ATOM 2134 C C . ARG A 1 268 ? -98.888 16.785 162.253 1.00 72.25 268 ARG A C 1
ATOM 2136 O O . ARG A 1 268 ? -99.403 16.840 163.363 1.00 72.25 268 ARG A O 1
ATOM 2143 N N . LEU A 1 269 ? -98.088 17.735 161.764 1.00 68.44 269 LEU A N 1
ATOM 2144 C CA . LEU A 1 269 ? -97.754 18.964 162.487 1.00 68.44 269 LEU A CA 1
ATOM 2145 C C . LEU A 1 269 ? -99.004 19.811 162.770 1.00 68.44 269 LEU A C 1
ATOM 2147 O O . LEU A 1 269 ? -99.210 20.224 163.909 1.00 68.44 269 LEU A O 1
ATOM 2151 N N . ALA A 1 270 ? -99.883 19.998 161.783 1.00 66.25 270 ALA A N 1
ATOM 2152 C CA . ALA A 1 270 ? -101.141 20.725 161.952 1.00 66.25 270 ALA A CA 1
ATOM 2153 C C . ALA A 1 270 ? -102.062 20.069 162.998 1.00 66.25 270 ALA A C 1
ATOM 2155 O O . ALA A 1 270 ? -102.669 20.771 163.803 1.00 66.25 270 ALA A O 1
ATOM 2156 N N . ASN A 1 271 ? -102.110 18.733 163.050 1.00 59.56 271 ASN A N 1
ATOM 2157 C CA . ASN A 1 271 ? -102.888 18.006 164.056 1.00 59.56 271 ASN A CA 1
ATOM 2158 C C . ASN A 1 271 ? -102.260 18.048 165.460 1.00 59.56 271 ASN A C 1
ATOM 2160 O O . ASN A 1 271 ? -102.992 17.971 166.441 1.00 59.56 271 ASN A O 1
ATOM 2164 N N . THR A 1 272 ? -100.937 18.199 165.584 1.00 57.94 272 THR A N 1
ATOM 2165 C CA . THR A 1 272 ? -100.271 18.380 166.890 1.00 57.94 272 THR A CA 1
ATOM 2166 C C . THR A 1 272 ? -100.344 19.806 167.438 1.00 57.94 272 THR A C 1
ATOM 2168 O O . THR A 1 272 ? -100.109 20.000 168.621 1.00 57.94 272 THR A O 1
ATOM 2171 N N . VAL A 1 273 ? -100.664 20.806 166.607 1.00 55.62 273 VAL A N 1
ATOM 2172 C CA . VAL A 1 273 ? -100.787 22.219 167.025 1.00 55.62 273 VAL A CA 1
ATOM 2173 C C . VAL A 1 273 ? -102.223 22.572 167.474 1.00 55.62 273 VAL A C 1
ATOM 2175 O O . VAL A 1 273 ? -102.452 23.658 167.997 1.00 55.62 273 VAL A O 1
ATOM 2178 N N . LEU A 1 274 ? -103.193 21.657 167.328 1.00 48.16 274 LEU A N 1
ATOM 2179 C CA . LEU A 1 274 ? -104.607 21.855 167.701 1.00 48.16 274 LEU A CA 1
ATOM 2180 C C . LEU A 1 274 ? -105.121 20.920 168.820 1.00 48.16 274 LEU A C 1
ATOM 2182 O O . LEU A 1 274 ? -106.334 20.819 169.011 1.00 48.16 274 LEU A O 1
ATOM 2186 N N . ALA A 1 275 ? -104.226 20.280 169.580 1.00 40.34 275 ALA A N 1
ATOM 2187 C CA . ALA A 1 275 ? -104.533 19.546 170.815 1.00 40.34 275 ALA A CA 1
ATOM 2188 C C . ALA A 1 275 ? -103.620 20.023 171.951 1.00 40.34 275 ALA A C 1
ATOM 2190 O O . ALA A 1 275 ? -104.127 20.158 173.086 1.00 40.34 275 ALA A O 1
#

Secondary structure (DSSP, 8-state):
---HHHHHHHHHHHHHHHHHHHHHHHHHHHH-TT-HHHHHHHHHHHHHHHHHHHHHHHHHHHHHHHHHHHHHHHHHHHHHHHHHHHHHHHHHHHHHHHHHHHHHHHHHHHHHHHHHHHHHHHHHHHHHHHHHHHHHHHHHHHHHHHHHHHHHHHHHHHHHHHHHHHHHHHHHHHHHHHHHHHHHHHHHHHHHHHHHHHHHHHHHHHHHHHHHHHHHHHHHHHHHHHHHHHHHHHHHHHHHHHHHHHHHHHHHHHHHHHHHHHHHHHHHHHHHS--

pLDDT: mean 86.62, std 9.11, range [40.34, 96.0]

Mean predicted aligned error: 18.15 Å